Protein AF-A0A834F8V8-F1 (afdb_monomer)

Radius of gyration: 41.32 Å; Cα contacts (8 Å, |Δi|>4): 166; chains: 1; bounding box: 91×81×83 Å

Sequence (279 aa):
MSSQFQKSEADLDYIERRLKLDFINSTAENGSSAEENPAVMLENLKAVKAKYSLLCSEVKEITNAQKESMDSIRTSLSGIMEVIKQCQQTSDLEVSSLTELEQEAAALLGAAVSSPETEVLSTEAPQAQQPQTVPAKTEAKSKALKAKKAVLKGVHSHKKKKIRTSPTFRRPKTLRLRRQPKYPRKSAPRRNKLDHYAIIKFPLTTESAMKKIEDNNTLVFIVDVKANKHQIKHAVKKLYDIDVAKVNTLIRPDGEKKAYVRLAPDYDALDVANKIGII

Structure (mmCIF, N/CA/C/O backbone):
data_AF-A0A834F8V8-F1
#
_entry.id   AF-A0A834F8V8-F1
#
loop_
_atom_site.group_PDB
_atom_site.id
_atom_site.type_symbol
_atom_site.label_atom_id
_atom_site.label_alt_id
_atom_site.label_comp_id
_atom_site.label_asym_id
_atom_site.label_entity_id
_atom_site.label_seq_id
_atom_site.pdbx_PDB_ins_code
_atom_site.Cartn_x
_atom_site.Cartn_y
_atom_site.Cartn_z
_atom_site.occupancy
_atom_site.B_iso_or_equiv
_atom_site.auth_seq_id
_atom_site.auth_comp_id
_atom_site.auth_asym_id
_atom_site.auth_atom_id
_atom_site.pdbx_PDB_model_num
ATOM 1 N N . MET A 1 1 ? -25.245 26.793 27.876 1.00 58.03 1 MET A N 1
ATOM 2 C CA . MET A 1 1 ? -24.562 26.118 26.747 1.00 58.03 1 MET A CA 1
ATOM 3 C C . MET A 1 1 ? -24.464 26.980 25.484 1.00 58.03 1 MET A C 1
ATOM 5 O O . MET A 1 1 ? -23.403 26.981 24.883 1.00 58.03 1 MET A O 1
ATOM 9 N N . SER A 1 2 ? -25.482 27.774 25.112 1.00 59.28 2 SER A N 1
ATOM 10 C CA . SER A 1 2 ? -25.493 28.577 23.864 1.00 59.28 2 SER A CA 1
ATOM 11 C C . SER A 1 2 ? -24.270 29.486 23.636 1.00 59.28 2 SER A C 1
ATOM 13 O O . SER A 1 2 ? -23.759 29.561 22.526 1.00 59.28 2 SER A O 1
ATOM 15 N N . SER A 1 3 ? -23.761 30.148 24.682 1.00 61.69 3 SER A N 1
ATOM 16 C CA . SER A 1 3 ? -22.637 31.096 24.560 1.00 61.69 3 SER A CA 1
ATOM 17 C C . SER A 1 3 ? -21.303 30.432 24.178 1.00 61.69 3 SER A C 1
ATOM 19 O O . SER A 1 3 ? -20.516 31.027 23.446 1.00 61.69 3 SER A O 1
ATOM 21 N N . GLN A 1 4 ? -21.054 29.190 24.613 1.00 67.12 4 GLN A N 1
ATOM 22 C CA . GLN A 1 4 ? -19.819 28.473 24.269 1.00 67.12 4 GLN A CA 1
ATOM 23 C C . GLN A 1 4 ? -19.802 28.040 22.798 1.00 67.12 4 GLN A C 1
ATOM 25 O O . GLN A 1 4 ? -18.768 28.164 22.151 1.00 67.12 4 GLN A O 1
ATOM 30 N N . PHE A 1 5 ? -20.949 27.615 22.256 1.00 66.12 5 PHE A N 1
ATOM 31 C CA . PHE A 1 5 ? -21.078 27.221 20.848 1.00 66.12 5 PHE A CA 1
ATOM 32 C C . PHE A 1 5 ? -20.964 28.413 19.889 1.00 66.12 5 PHE A C 1
ATOM 34 O O . PHE A 1 5 ? -20.352 28.310 18.829 1.00 66.12 5 PHE A O 1
ATOM 41 N N . GLN A 1 6 ? -21.501 29.569 20.275 1.00 69.38 6 GLN A N 1
ATOM 42 C CA . GLN A 1 6 ? -21.414 30.775 19.453 1.00 69.38 6 GLN A CA 1
ATOM 43 C C . GLN A 1 6 ? -19.978 31.323 19.374 1.00 69.38 6 GLN A C 1
ATOM 45 O O . GLN A 1 6 ? -19.575 31.875 18.353 1.00 69.38 6 GLN A O 1
ATOM 50 N N . LYS A 1 7 ? -19.173 31.113 20.426 1.00 78.25 7 LYS A N 1
ATOM 51 C CA . LYS A 1 7 ? -17.747 31.460 20.427 1.00 78.25 7 LYS A CA 1
ATOM 52 C C . LYS A 1 7 ? -16.948 30.603 19.440 1.00 78.25 7 LYS A C 1
ATOM 54 O O . LYS A 1 7 ? -16.160 31.142 18.671 1.00 78.25 7 LYS A O 1
ATOM 59 N N . SER A 1 8 ? -17.191 29.293 19.404 1.00 73.81 8 SER A N 1
ATOM 60 C CA . SER A 1 8 ? -16.499 28.399 18.467 1.00 73.81 8 SER A CA 1
ATOM 61 C C . SER A 1 8 ? -16.858 28.649 17.000 1.00 73.81 8 SER A C 1
ATOM 63 O O . SER A 1 8 ? -16.003 28.462 16.139 1.00 73.81 8 SER A O 1
ATOM 65 N N . GLU A 1 9 ? -18.077 29.109 16.697 1.00 75.06 9 GLU A N 1
ATOM 66 C CA . GLU A 1 9 ? -18.454 29.524 15.333 1.00 75.06 9 GLU A CA 1
ATOM 67 C C . GLU A 1 9 ? -17.648 30.741 14.867 1.00 75.06 9 GLU A C 1
ATOM 69 O O . GLU A 1 9 ? -17.101 30.744 13.764 1.00 75.06 9 GLU A O 1
ATOM 74 N N . ALA A 1 10 ? -17.531 31.756 15.726 1.00 80.38 10 ALA A N 1
ATOM 75 C CA . ALA A 1 10 ? -16.779 32.970 15.421 1.00 80.38 10 ALA A CA 1
ATOM 76 C C . ALA A 1 10 ? 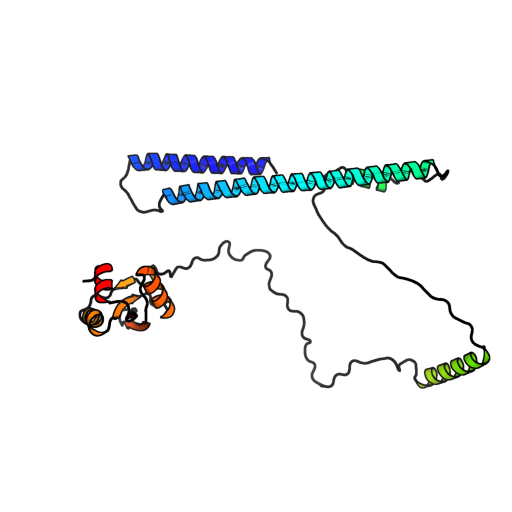-15.272 32.700 15.254 1.00 80.38 10 ALA A C 1
ATOM 78 O O . ALA A 1 10 ? -14.645 33.247 14.343 1.00 80.38 10 ALA A O 1
ATOM 79 N N . ASP A 1 11 ? -14.704 31.828 16.092 1.00 85.75 11 ASP A N 1
ATOM 80 C CA . ASP A 1 11 ? -13.281 31.478 16.046 1.00 85.75 11 ASP A CA 1
ATOM 81 C C . ASP A 1 11 ? -12.913 30.743 14.739 1.00 85.75 11 ASP A C 1
ATOM 83 O O . ASP A 1 11 ? -11.882 31.042 14.130 1.00 85.75 11 ASP A O 1
ATOM 87 N N . LEU A 1 12 ? -13.765 29.829 14.249 1.00 83.62 12 LEU A N 1
ATOM 88 C CA . LEU A 1 12 ? -13.536 29.129 12.973 1.00 83.62 12 LEU A CA 1
ATOM 89 C C . LEU A 1 12 ? -13.581 30.080 11.770 1.00 83.62 12 LEU A C 1
ATOM 91 O O . LEU A 1 12 ? -12.748 29.977 10.864 1.00 83.62 12 LEU A O 1
ATOM 95 N N . ASP A 1 13 ? -14.508 31.036 11.780 1.00 84.31 13 ASP A N 1
ATOM 96 C CA . ASP A 1 13 ? -14.646 32.035 10.718 1.00 84.31 13 ASP A CA 1
ATOM 97 C C . ASP A 1 13 ? -13.459 32.994 10.666 1.00 84.31 13 ASP A C 1
ATOM 99 O O . ASP A 1 13 ? -13.007 33.372 9.579 1.00 84.31 13 ASP A O 1
ATOM 103 N N . TYR A 1 14 ? -12.929 33.365 11.831 1.00 87.69 14 TYR A N 1
ATOM 104 C CA . TYR A 1 14 ? -11.720 34.172 11.933 1.00 87.69 14 TYR A CA 1
ATOM 105 C C . TYR A 1 14 ? -10.511 33.441 11.339 1.00 87.69 14 TYR A C 1
ATOM 107 O O . TYR A 1 14 ? -9.787 34.018 10.524 1.00 87.69 14 TYR A O 1
ATOM 115 N N . ILE A 1 15 ? -10.329 32.162 11.680 1.00 86.38 15 ILE A N 1
ATOM 116 C CA . ILE A 1 15 ? -9.223 31.339 11.173 1.00 86.38 15 ILE A CA 1
ATOM 117 C C . ILE A 1 15 ? -9.317 31.176 9.650 1.00 86.38 15 ILE A C 1
ATOM 119 O O . ILE A 1 15 ? -8.320 31.376 8.955 1.00 86.38 15 ILE A O 1
ATOM 123 N N . GLU A 1 16 ? -10.502 30.876 9.105 1.00 84.06 16 GLU A N 1
ATOM 124 C CA . GLU A 1 16 ? -10.691 30.734 7.653 1.00 84.06 16 GLU A CA 1
ATOM 125 C C . GLU A 1 16 ? -10.343 32.034 6.908 1.00 84.06 16 GLU A C 1
ATOM 127 O O . GLU A 1 16 ? -9.646 32.008 5.889 1.00 84.06 16 GLU A O 1
ATOM 132 N N . ARG A 1 17 ? -10.809 33.185 7.412 1.00 86.75 17 ARG A N 1
ATOM 133 C CA . ARG A 1 17 ? -10.522 34.495 6.805 1.00 86.75 17 ARG A CA 1
ATOM 134 C C . ARG A 1 17 ? -9.048 34.863 6.915 1.00 86.75 17 ARG A C 1
ATOM 136 O O . ARG A 1 17 ? -8.491 35.377 5.947 1.00 86.75 17 ARG A O 1
ATOM 143 N N . ARG A 1 18 ? -8.419 34.587 8.060 1.00 87.38 18 ARG A N 1
ATOM 144 C CA . ARG A 1 18 ? -7.004 34.881 8.294 1.00 87.38 18 ARG A CA 1
ATOM 145 C C . ARG A 1 18 ? -6.110 34.084 7.351 1.00 87.38 18 ARG A C 1
ATOM 147 O O . ARG A 1 18 ? -5.283 34.681 6.673 1.00 87.38 18 ARG A O 1
ATOM 154 N N . LEU A 1 19 ? -6.349 32.779 7.235 1.00 82.38 19 LEU A N 1
ATOM 155 C CA . LEU A 1 19 ? -5.585 31.915 6.334 1.00 82.38 19 LEU A CA 1
ATOM 156 C C . LEU A 1 19 ? -5.753 32.327 4.869 1.00 82.38 19 LEU A C 1
ATOM 158 O O . LEU A 1 19 ? -4.766 32.409 4.148 1.00 82.38 19 LEU A O 1
ATOM 162 N N . LYS A 1 20 ? -6.974 32.664 4.427 1.00 84.12 20 LYS A N 1
ATOM 163 C CA . LYS A 1 20 ? -7.191 33.203 3.070 1.00 84.12 20 LYS A CA 1
ATOM 164 C C . LYS A 1 20 ? -6.374 34.468 2.807 1.00 84.12 20 LYS A C 1
ATOM 166 O O . LYS A 1 20 ? -5.827 34.607 1.720 1.00 84.12 20 LYS A O 1
ATOM 171 N N . LEU A 1 21 ? -6.305 35.374 3.780 1.00 82.81 21 LEU A N 1
ATOM 172 C CA . LEU A 1 21 ? -5.561 36.627 3.664 1.00 82.81 21 LEU A CA 1
ATOM 173 C C . LEU A 1 21 ? -4.048 36.364 3.609 1.00 82.81 21 LEU A C 1
ATOM 175 O O . LEU A 1 21 ? -3.377 36.858 2.706 1.00 82.81 21 LEU A O 1
ATOM 179 N N . ASP A 1 22 ? -3.528 35.525 4.507 1.00 79.62 22 ASP A N 1
ATOM 180 C CA . ASP A 1 22 ? -2.110 35.147 4.530 1.00 79.62 22 ASP A CA 1
ATOM 181 C C . ASP A 1 22 ? -1.687 34.443 3.222 1.00 79.62 22 ASP A C 1
ATOM 183 O O . ASP A 1 22 ? -0.584 34.682 2.733 1.00 79.62 22 ASP A O 1
ATOM 187 N N . PHE A 1 23 ? -2.576 33.657 2.595 1.00 73.88 23 PHE A N 1
ATOM 188 C CA . PHE A 1 23 ? -2.325 33.057 1.277 1.00 73.88 23 PHE A CA 1
ATOM 189 C C . PHE A 1 23 ? -2.312 34.073 0.131 1.00 73.88 23 PHE A C 1
ATOM 191 O O . PHE A 1 23 ? -1.466 33.983 -0.754 1.00 73.88 23 PHE A O 1
ATOM 198 N N . ILE A 1 24 ? -3.224 35.047 0.132 1.00 74.38 24 ILE A N 1
ATOM 199 C CA . ILE A 1 24 ? -3.223 36.112 -0.883 1.00 74.38 24 ILE A CA 1
ATOM 200 C C . ILE A 1 24 ? -1.919 36.919 -0.787 1.00 74.38 24 ILE A C 1
ATOM 202 O O . ILE A 1 24 ? -1.287 37.194 -1.806 1.00 74.38 24 ILE A O 1
ATOM 206 N N . ASN A 1 25 ? -1.464 37.219 0.430 1.00 74.75 25 ASN A N 1
ATOM 207 C CA . ASN A 1 25 ? -0.238 37.982 0.651 1.00 74.75 25 ASN A CA 1
ATOM 208 C C . ASN A 1 25 ? 1.036 37.181 0.328 1.00 74.75 25 ASN A C 1
ATOM 210 O O . ASN A 1 25 ? 1.983 37.747 -0.209 1.00 74.75 25 ASN A O 1
ATOM 214 N N . SER A 1 26 ? 1.072 35.870 0.595 1.00 64.62 26 SER A N 1
ATOM 215 C CA . SER A 1 26 ? 2.250 35.038 0.302 1.00 64.62 26 SER A CA 1
ATOM 216 C C . SER A 1 26 ? 2.473 34.809 -1.196 1.00 64.62 26 SER A C 1
ATOM 218 O O . SER A 1 26 ? 3.621 34.708 -1.630 1.00 64.62 26 SER A O 1
ATOM 220 N N . THR A 1 27 ? 1.405 34.809 -2.006 1.00 56.75 27 THR A N 1
ATOM 221 C CA . THR A 1 27 ? 1.517 34.737 -3.476 1.00 56.75 27 THR A CA 1
ATOM 222 C C . THR A 1 27 ? 2.137 35.983 -4.118 1.00 56.75 27 THR A C 1
ATOM 224 O O . THR A 1 27 ? 2.580 35.906 -5.262 1.00 56.75 27 THR A O 1
ATOM 227 N N . ALA A 1 28 ? 2.212 37.109 -3.399 1.00 54.81 28 ALA A N 1
ATOM 228 C CA . ALA A 1 28 ? 2.799 38.351 -3.900 1.00 54.81 28 ALA A CA 1
ATOM 229 C C . ALA A 1 28 ? 4.322 38.460 -3.676 1.00 54.81 28 ALA A C 1
ATOM 231 O O . ALA A 1 28 ? 4.957 39.263 -4.355 1.00 54.81 28 ALA A O 1
ATOM 232 N N . GLU A 1 29 ? 4.919 37.674 -2.767 1.00 56.41 29 GLU A N 1
ATOM 233 C CA . GLU A 1 29 ? 6.305 37.914 -2.329 1.00 56.41 29 GLU A CA 1
ATOM 234 C C . GLU A 1 29 ? 7.314 36.782 -2.567 1.00 56.41 29 GLU A C 1
ATOM 236 O O . GLU A 1 29 ? 8.497 37.096 -2.606 1.00 56.41 29 GLU A O 1
ATOM 241 N N . ASN A 1 30 ? 6.952 35.505 -2.773 1.00 47.50 30 ASN A N 1
ATOM 242 C CA . ASN A 1 30 ? 7.979 34.453 -2.910 1.00 47.50 30 ASN A CA 1
ATOM 243 C C . ASN A 1 30 ? 7.601 33.272 -3.824 1.00 47.50 30 ASN A C 1
ATOM 245 O O . ASN A 1 30 ? 6.517 32.699 -3.735 1.00 47.50 30 ASN A O 1
ATOM 249 N N . GLY A 1 31 ? 8.558 32.865 -4.667 1.00 53.81 31 GLY A N 1
ATOM 250 C CA . GLY A 1 31 ? 8.523 31.632 -5.457 1.00 53.81 31 GLY A CA 1
ATOM 251 C C . GLY A 1 31 ? 8.652 30.369 -4.590 1.00 53.81 31 GLY A C 1
ATOM 252 O O . GLY A 1 31 ? 9.540 30.265 -3.751 1.00 53.81 31 GLY A O 1
ATOM 253 N N . SER A 1 32 ? 7.734 29.432 -4.833 1.00 44.69 32 SER A N 1
ATOM 254 C CA . SER A 1 32 ? 7.413 28.157 -4.165 1.00 44.69 32 SER A CA 1
ATOM 255 C C . SER A 1 32 ? 8.498 27.366 -3.405 1.00 44.69 32 SER A C 1
ATOM 257 O O . SER A 1 32 ? 9.546 27.033 -3.961 1.00 44.69 32 SER A O 1
ATOM 259 N N . SER A 1 33 ? 8.110 26.823 -2.243 1.00 36.88 33 SER A N 1
ATOM 260 C CA . SER A 1 33 ? 8.560 25.512 -1.747 1.00 36.88 33 SER A CA 1
ATOM 261 C C . SER A 1 33 ? 7.370 24.702 -1.197 1.00 36.88 33 SER A C 1
ATOM 263 O O . SER A 1 33 ? 6.355 25.254 -0.778 1.00 36.88 33 SER A O 1
ATOM 265 N N . ALA A 1 34 ? 7.454 23.375 -1.325 1.00 50.91 34 ALA A N 1
ATOM 266 C CA . ALA A 1 34 ? 6.346 22.433 -1.191 1.00 50.91 34 ALA A CA 1
ATOM 267 C C . ALA A 1 34 ? 5.979 22.121 0.273 1.00 50.91 34 ALA A C 1
ATOM 269 O O . ALA A 1 34 ? 6.566 21.239 0.898 1.00 50.91 34 ALA A O 1
ATOM 270 N N . GLU A 1 35 ? 4.943 22.787 0.771 1.00 53.19 35 GLU A N 1
ATOM 271 C CA . GLU A 1 35 ? 4.153 22.395 1.941 1.00 53.19 35 GLU A CA 1
ATOM 272 C C . GLU A 1 35 ? 2.675 22.285 1.511 1.00 53.19 35 GLU A C 1
ATOM 274 O O . GLU A 1 35 ? 2.283 22.842 0.489 1.00 53.19 35 GLU A O 1
ATOM 279 N N . GLU A 1 36 ? 1.895 21.457 2.211 1.00 56.97 36 GLU A N 1
ATOM 280 C CA . GLU A 1 36 ? 0.548 20.964 1.857 1.00 56.97 36 GLU A CA 1
ATOM 281 C C . GLU A 1 36 ? -0.331 21.942 1.049 1.00 56.97 36 GLU A C 1
ATOM 283 O O . GLU A 1 36 ? -0.462 23.112 1.399 1.00 56.97 36 GLU A O 1
ATOM 288 N N . ASN A 1 37 ? -0.977 21.442 -0.019 1.00 69.62 37 ASN A N 1
ATOM 289 C CA . ASN A 1 37 ? -1.748 22.261 -0.961 1.00 69.62 37 ASN A CA 1
ATOM 290 C C . ASN A 1 37 ? -2.763 23.162 -0.213 1.00 69.62 37 ASN A C 1
ATOM 292 O O . ASN A 1 37 ? -3.742 22.648 0.342 1.00 69.62 37 ASN A O 1
ATOM 296 N N . PRO A 1 38 ? -2.576 24.495 -0.214 1.00 69.62 38 PRO A N 1
ATOM 297 C CA . PRO A 1 38 ? -3.356 25.421 0.608 1.00 69.62 38 PRO A CA 1
ATOM 298 C C . PRO A 1 38 ? -4.849 25.412 0.255 1.00 69.62 38 PRO A C 1
ATOM 300 O O . PRO A 1 38 ? -5.699 25.653 1.116 1.00 69.62 38 PRO A O 1
ATOM 303 N N . ALA A 1 39 ? -5.193 25.047 -0.985 1.00 73.38 39 ALA A N 1
ATOM 304 C CA . ALA A 1 39 ? -6.578 24.874 -1.409 1.00 73.38 39 ALA A CA 1
ATOM 305 C C . ALA A 1 39 ? -7.283 23.744 -0.637 1.00 73.38 39 ALA A C 1
ATOM 307 O O . ALA A 1 39 ? -8.429 23.905 -0.216 1.00 73.38 39 ALA A O 1
ATOM 308 N N . VAL A 1 40 ? -6.575 22.641 -0.375 1.00 77.94 40 VAL A N 1
ATOM 309 C CA . VAL A 1 40 ? -7.107 21.473 0.346 1.00 77.94 40 VAL A CA 1
ATOM 310 C C . VAL A 1 40 ? -7.369 21.816 1.814 1.00 77.94 40 VAL A C 1
ATOM 312 O O . VAL A 1 40 ? -8.365 21.385 2.391 1.00 77.94 40 VAL A O 1
ATOM 315 N N . MET A 1 41 ? -6.524 22.651 2.423 1.00 75.81 41 MET A N 1
ATOM 316 C CA . MET A 1 41 ? -6.721 23.113 3.802 1.00 75.81 41 MET A CA 1
ATOM 317 C C . MET A 1 41 ? -7.960 24.002 3.944 1.00 75.81 41 MET A C 1
ATOM 319 O O . MET A 1 41 ? -8.743 23.831 4.882 1.00 75.81 41 MET A O 1
ATOM 323 N N . LEU A 1 42 ? -8.186 24.905 2.987 1.00 80.38 42 LEU A N 1
ATOM 324 C CA . LEU A 1 42 ? -9.393 25.733 2.958 1.00 80.38 42 LEU A CA 1
ATOM 325 C C . LEU A 1 42 ? -10.657 24.903 2.704 1.00 80.38 42 LEU A C 1
ATOM 327 O O . LEU A 1 42 ? -11.698 25.173 3.304 1.00 80.38 42 LEU A O 1
ATOM 331 N N . GLU A 1 43 ? -10.585 23.887 1.846 1.00 83.31 43 GLU A N 1
ATOM 332 C CA . GLU A 1 43 ? -11.702 22.975 1.588 1.00 83.31 43 GLU A CA 1
ATOM 333 C C . GLU A 1 43 ? -12.058 22.140 2.830 1.00 83.31 43 GLU A C 1
ATOM 335 O O . GLU A 1 43 ? -13.231 22.039 3.203 1.00 83.31 43 GLU A O 1
ATOM 340 N N . ASN A 1 44 ? -11.049 21.643 3.548 1.00 83.94 44 ASN A N 1
ATOM 341 C CA . ASN A 1 44 ? -11.236 20.925 4.807 1.00 83.94 44 ASN A CA 1
ATOM 342 C C . ASN A 1 44 ? -11.883 21.804 5.889 1.00 83.94 44 ASN A C 1
ATOM 344 O O . ASN A 1 44 ? -12.800 21.348 6.575 1.00 83.94 44 ASN A O 1
ATOM 348 N N . LEU A 1 45 ? -11.462 23.066 6.028 1.00 85.44 45 LEU A N 1
ATOM 349 C CA . LEU A 1 45 ? -12.074 23.997 6.985 1.00 85.44 45 LEU A CA 1
ATOM 350 C C . LEU A 1 45 ? -13.540 24.288 6.651 1.00 85.44 45 LEU A C 1
ATOM 352 O O . LEU A 1 45 ? -14.385 24.262 7.549 1.00 85.44 45 LEU A O 1
ATOM 356 N N . LYS A 1 46 ? -13.869 24.468 5.367 1.00 86.50 46 LYS A N 1
ATOM 357 C CA . LYS A 1 46 ? -15.264 24.617 4.917 1.00 86.50 46 LYS A CA 1
ATOM 358 C C . LYS A 1 46 ? -16.104 23.391 5.275 1.00 86.50 46 LYS A C 1
ATOM 360 O O . LYS A 1 46 ? -17.215 23.535 5.786 1.00 86.50 46 LYS A O 1
ATOM 365 N N . ALA A 1 47 ? -15.568 22.189 5.063 1.00 89.06 47 ALA A N 1
ATOM 366 C CA . ALA A 1 47 ? -16.254 20.948 5.409 1.00 89.06 47 ALA A CA 1
ATOM 367 C C . ALA A 1 47 ? -16.472 20.797 6.928 1.00 89.06 47 ALA A C 1
ATOM 369 O O . ALA A 1 4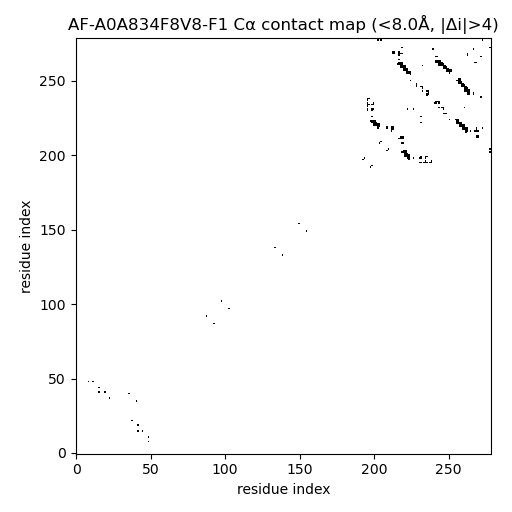7 ? -17.530 20.333 7.357 1.00 89.06 47 ALA A O 1
ATOM 370 N N . VAL A 1 48 ? -15.501 21.201 7.754 1.00 87.31 48 VAL A N 1
ATOM 371 C CA . VAL A 1 48 ? -15.625 21.182 9.224 1.00 87.31 48 VAL A CA 1
ATOM 372 C C . VAL A 1 48 ? -16.682 22.179 9.702 1.00 87.31 48 VAL A C 1
ATOM 374 O O . VAL A 1 48 ? -17.536 21.809 10.510 1.00 87.31 48 VAL A O 1
ATOM 377 N N . LYS A 1 49 ? -16.689 23.399 9.154 1.00 88.88 49 LYS A N 1
ATOM 378 C CA . LYS A 1 49 ? -17.702 24.419 9.455 1.00 88.88 49 LYS A CA 1
ATOM 379 C C . LYS A 1 49 ? -19.118 23.939 9.116 1.00 88.88 49 LYS A C 1
ATOM 381 O O . LYS A 1 49 ? -20.026 24.082 9.933 1.00 88.88 49 LYS A O 1
ATOM 386 N N . ALA A 1 50 ? -19.297 23.304 7.955 1.00 88.81 50 ALA A N 1
ATOM 387 C CA . ALA A 1 50 ? -20.589 22.753 7.542 1.00 88.81 50 ALA A CA 1
ATOM 388 C C . ALA A 1 50 ? -21.091 21.660 8.503 1.00 88.81 50 ALA A C 1
ATOM 390 O O . ALA A 1 50 ? -22.241 21.694 8.938 1.00 88.81 50 ALA A O 1
ATOM 391 N N . LYS A 1 51 ? -20.220 20.720 8.894 1.00 89.44 51 LYS A N 1
ATOM 392 C CA . LYS A 1 51 ? -20.573 19.649 9.845 1.00 89.44 51 LYS A CA 1
ATOM 393 C C . LYS A 1 51 ? -20.954 20.191 11.219 1.00 89.44 51 LYS A C 1
ATOM 395 O O . LYS A 1 51 ? -21.916 19.720 11.815 1.00 89.44 51 LYS A O 1
ATOM 400 N N . TYR A 1 52 ? -20.211 21.176 11.711 1.00 87.12 52 TYR A N 1
ATOM 401 C CA . TYR A 1 52 ? -20.496 21.803 12.996 1.00 87.12 52 TYR A CA 1
ATOM 402 C C . TYR A 1 52 ? -21.855 22.527 12.983 1.00 87.12 52 TYR A C 1
ATOM 404 O O . TYR A 1 52 ? -22.649 22.351 13.903 1.00 87.12 52 TYR A O 1
ATOM 412 N N . SER A 1 53 ? -22.166 23.263 11.908 1.00 86.38 53 SER A N 1
ATOM 413 C CA . SER A 1 53 ? -23.470 23.920 11.739 1.00 86.38 53 SER A CA 1
ATOM 414 C C . SER A 1 53 ? -24.637 22.929 11.788 1.00 86.38 53 SER A C 1
ATOM 416 O O . SER A 1 53 ? -25.652 23.225 12.415 1.00 86.38 53 SER A O 1
ATOM 418 N N . LEU A 1 54 ? -24.497 21.763 11.147 1.00 90.44 54 LEU A N 1
ATOM 419 C CA . LEU A 1 54 ? -25.527 20.718 11.153 1.00 90.44 54 LEU A CA 1
ATOM 420 C C . LEU A 1 54 ? -25.734 20.127 12.552 1.00 90.44 54 LEU A C 1
ATOM 422 O O . LEU A 1 54 ? -26.866 19.976 13.008 1.00 90.44 54 LEU A O 1
ATOM 426 N N . LEU A 1 55 ? -24.641 19.866 13.268 1.00 89.19 55 LEU A N 1
ATOM 427 C CA . LEU A 1 55 ? -24.708 19.372 14.641 1.00 89.19 55 LEU A CA 1
ATOM 428 C C . LEU A 1 55 ? -25.411 20.384 15.563 1.00 89.19 55 LEU A C 1
ATOM 430 O O . LEU A 1 55 ? -26.212 20.004 16.414 1.00 89.19 55 LEU A O 1
ATOM 434 N N . CYS A 1 56 ? -25.160 21.683 15.370 1.00 84.00 56 CYS A N 1
ATOM 435 C CA . CYS A 1 56 ? -25.854 22.742 16.100 1.00 84.00 56 CYS A CA 1
ATOM 436 C C . CYS A 1 56 ? -27.364 22.772 15.817 1.00 84.00 56 CYS A C 1
ATOM 438 O O . CYS A 1 56 ? -28.135 23.023 16.746 1.00 84.00 56 CYS A O 1
ATOM 440 N N . SER A 1 57 ? -27.808 22.542 14.574 1.00 85.12 57 SER A N 1
ATOM 441 C CA . SER A 1 57 ? -29.245 22.434 14.274 1.00 85.12 57 SER A CA 1
ATOM 442 C C . SER A 1 57 ? -29.873 21.199 14.916 1.00 85.12 57 SER A C 1
ATOM 444 O O . SER A 1 57 ? -30.904 21.333 15.568 1.00 85.12 57 SER A O 1
ATOM 446 N N . GLU A 1 58 ? -29.216 20.039 14.845 1.00 92.06 58 GLU A N 1
ATOM 447 C CA . GLU A 1 58 ? -29.723 18.798 15.452 1.00 92.06 58 GLU A CA 1
ATOM 448 C C . GLU A 1 58 ? -29.859 18.921 16.977 1.00 92.06 58 GLU A C 1
ATOM 450 O O . GLU A 1 58 ? -30.873 18.537 17.558 1.00 92.06 58 GLU A O 1
ATOM 455 N N . VAL A 1 59 ? -28.869 19.518 17.650 1.00 89.00 59 VAL A N 1
ATOM 456 C CA . VAL A 1 59 ? -28.938 19.739 19.102 1.00 89.00 59 VAL A CA 1
ATOM 457 C C . VAL A 1 59 ? -30.103 20.665 19.463 1.00 89.00 59 VAL A C 1
ATOM 459 O O . VAL A 1 59 ? -30.788 20.410 20.453 1.00 89.00 59 VAL A O 1
ATOM 462 N N . LYS A 1 60 ? -30.376 21.704 18.661 1.00 87.69 60 LYS A N 1
ATOM 463 C CA . LYS A 1 60 ? -31.527 22.597 18.880 1.00 87.69 60 LYS A CA 1
ATOM 464 C C . LYS A 1 60 ? -32.855 21.851 18.745 1.00 87.69 60 LYS A C 1
ATOM 466 O O . LYS A 1 60 ? -33.731 22.024 19.592 1.00 87.69 60 LYS A O 1
ATOM 471 N N . GLU A 1 61 ? -32.990 20.991 17.741 1.00 91.19 61 GLU A N 1
ATOM 472 C CA . GLU A 1 61 ? -34.186 20.161 17.556 1.00 91.19 61 GLU A CA 1
ATOM 473 C C . GLU A 1 61 ? -34.412 19.217 18.739 1.00 91.19 61 GLU A C 1
ATOM 475 O O . GLU A 1 61 ? -35.517 19.167 19.278 1.00 91.19 61 GLU A O 1
ATOM 480 N N . ILE A 1 62 ? -33.358 18.553 19.223 1.00 90.62 62 ILE A N 1
ATOM 481 C CA . ILE A 1 62 ? -33.444 17.685 20.406 1.00 90.62 62 ILE A CA 1
ATOM 482 C C . ILE A 1 62 ? -33.880 18.488 21.634 1.00 90.62 62 ILE A C 1
ATOM 484 O O . ILE A 1 62 ? -34.743 18.033 22.385 1.00 90.62 62 ILE A O 1
ATOM 488 N N . THR A 1 63 ? -33.330 19.688 21.842 1.00 88.50 63 THR A N 1
ATOM 489 C CA . THR A 1 63 ? -33.729 20.523 22.986 1.00 88.50 63 THR A CA 1
ATOM 490 C C . THR A 1 63 ? -35.184 20.977 22.901 1.00 88.50 63 THR A C 1
ATOM 492 O O . THR A 1 63 ? -35.866 21.012 23.925 1.00 88.50 63 THR A O 1
ATOM 495 N N . ASN A 1 64 ? -35.682 21.272 21.698 1.00 88.56 64 ASN A N 1
ATOM 496 C CA . ASN A 1 64 ? -37.078 21.647 21.491 1.00 88.56 64 ASN A CA 1
ATOM 497 C C . ASN A 1 64 ? -38.007 20.452 21.740 1.00 88.56 64 ASN A C 1
ATOM 499 O O . ASN A 1 64 ? -38.954 20.582 22.508 1.00 88.56 64 ASN A O 1
ATOM 503 N N . ALA A 1 65 ? -37.680 19.273 21.205 1.00 92.31 65 ALA A N 1
ATOM 504 C CA . ALA A 1 65 ? -38.449 18.050 21.433 1.00 92.31 65 ALA A CA 1
ATOM 505 C C . ALA A 1 65 ? -38.475 17.645 22.920 1.00 92.31 65 ALA A C 1
ATOM 507 O O . ALA A 1 65 ? -39.512 17.248 23.452 1.00 92.31 65 ALA A O 1
ATOM 508 N N . GLN A 1 66 ? -37.347 17.787 23.624 1.00 89.88 66 GLN A N 1
ATOM 509 C CA . GLN A 1 66 ? -37.285 17.565 25.072 1.00 89.88 66 GLN A CA 1
ATOM 510 C C . GLN A 1 66 ? -38.165 18.559 25.834 1.00 89.88 66 GLN A C 1
ATOM 512 O O . GLN A 1 66 ? -38.861 18.164 26.768 1.00 89.88 66 GLN A O 1
ATOM 517 N N . LYS A 1 67 ? -38.172 19.833 25.428 1.00 91.56 67 LYS A N 1
ATOM 518 C CA . LYS A 1 67 ? -39.027 20.859 26.031 1.00 91.56 67 LYS A CA 1
ATOM 519 C C . LYS A 1 67 ? -40.511 20.548 25.823 1.00 91.56 67 LYS A C 1
ATOM 521 O O . LYS A 1 67 ? -41.256 20.535 26.796 1.00 91.56 67 LYS A O 1
ATOM 526 N N . GLU A 1 68 ? -40.916 20.225 24.598 1.00 93.00 68 GLU A N 1
ATOM 527 C CA . GLU A 1 68 ? -42.297 19.849 24.265 1.00 93.00 68 GLU A CA 1
ATOM 528 C C . GLU A 1 68 ? -42.753 18.609 25.043 1.00 93.00 68 GLU A C 1
ATOM 530 O O . GLU A 1 68 ? -43.858 18.579 25.587 1.00 93.00 68 GLU A O 1
ATOM 535 N N . SER A 1 69 ? -41.876 17.610 25.178 1.00 95.19 69 SER A N 1
ATOM 536 C CA . SER A 1 69 ? -42.151 16.425 25.992 1.00 95.19 69 SER A CA 1
ATOM 537 C C . SER A 1 69 ? -42.342 16.771 27.471 1.00 95.19 69 SER A C 1
ATOM 539 O O . SER A 1 69 ? -43.264 16.247 28.096 1.00 95.19 69 SER A O 1
ATOM 541 N N . MET A 1 70 ? -41.499 17.636 28.045 1.00 92.69 70 MET A N 1
ATOM 542 C CA . MET A 1 70 ? -41.651 18.054 29.443 1.00 92.69 70 MET A CA 1
ATOM 543 C C . MET A 1 70 ? -42.929 18.864 29.660 1.00 92.69 70 MET A C 1
ATOM 545 O O . MET A 1 70 ? -43.618 18.664 30.661 1.00 92.69 70 MET A O 1
ATOM 549 N N . ASP A 1 71 ? -43.262 19.755 28.729 1.00 90.12 71 ASP A N 1
ATOM 550 C CA . ASP A 1 71 ? -44.470 20.571 28.811 1.00 90.12 71 ASP A CA 1
ATOM 551 C C . ASP A 1 71 ? -45.727 19.690 28.707 1.00 90.12 71 ASP A C 1
ATOM 553 O O . ASP A 1 71 ? -46.653 19.852 29.503 1.00 90.12 71 ASP A O 1
ATOM 557 N N . SER A 1 72 ? -45.724 18.672 27.838 1.00 94.12 72 SER A N 1
ATOM 558 C CA . SER A 1 72 ? -46.800 17.674 27.763 1.00 94.12 72 SER A CA 1
ATOM 559 C C . SER A 1 72 ? -46.986 16.918 29.085 1.00 94.12 72 SER A C 1
ATOM 561 O O . SER A 1 72 ? -48.104 16.851 29.603 1.00 94.12 72 SER A O 1
ATOM 563 N N . ILE A 1 73 ? -45.900 16.431 29.695 1.00 94.69 73 ILE A N 1
ATOM 564 C CA . ILE A 1 73 ? -45.962 15.760 31.005 1.00 94.69 73 ILE A CA 1
ATOM 565 C C . ILE A 1 73 ? -46.537 16.705 32.065 1.00 94.69 73 ILE A C 1
ATOM 567 O O . ILE A 1 73 ? -47.431 16.310 32.816 1.00 94.69 73 ILE A O 1
ATOM 571 N N . ARG A 1 74 ? -46.084 17.967 32.099 1.00 90.25 74 ARG A N 1
ATOM 572 C CA . ARG A 1 74 ? -46.587 18.967 33.051 1.00 90.25 74 ARG A CA 1
ATOM 573 C C . ARG A 1 74 ? -48.092 19.186 32.883 1.00 90.25 74 ARG A C 1
ATOM 575 O O . ARG A 1 74 ? -48.811 19.145 33.875 1.00 90.25 74 ARG A O 1
ATOM 582 N N . THR A 1 75 ? -48.578 19.339 31.648 1.00 94.12 75 THR A N 1
ATOM 583 C CA . THR A 1 75 ? -50.020 19.505 31.381 1.00 94.12 75 THR A CA 1
ATOM 584 C C . THR A 1 75 ? -50.842 18.288 31.806 1.00 94.12 75 THR A C 1
ATOM 586 O O . THR A 1 75 ? -51.894 18.450 32.424 1.00 94.12 75 THR A O 1
ATOM 589 N N . SER A 1 76 ? -50.345 17.070 31.556 1.00 94.69 76 SER A N 1
ATOM 590 C CA . SER A 1 76 ? -51.021 15.838 31.973 1.00 94.69 76 SER A CA 1
ATOM 591 C C . SER A 1 76 ? -51.125 15.732 33.493 1.00 94.69 76 SER A C 1
ATOM 593 O O . SER A 1 76 ? -52.177 15.354 34.006 1.00 94.69 76 SER A O 1
ATOM 595 N N . LEU A 1 77 ? -50.052 16.058 34.220 1.00 91.25 77 LEU A N 1
ATOM 596 C CA . LEU A 1 77 ? -50.049 16.020 35.682 1.00 91.25 77 LEU A CA 1
ATOM 597 C C . LEU A 1 77 ? -50.997 17.068 36.274 1.00 91.25 77 LEU A C 1
ATOM 599 O O . LEU A 1 77 ? -51.757 16.744 37.185 1.00 91.25 77 LEU A O 1
ATOM 603 N N . SER A 1 78 ? -51.012 18.288 35.727 1.00 90.19 78 SER A N 1
ATOM 604 C CA . SER A 1 78 ? -51.961 19.328 36.142 1.00 90.19 78 SER A CA 1
ATOM 605 C C . SER A 1 78 ? -53.416 18.892 35.941 1.00 90.19 78 SER A C 1
ATOM 607 O O . SER A 1 78 ? -54.213 19.023 36.867 1.00 90.19 78 SER A O 1
ATOM 609 N N . GLY A 1 79 ? -53.750 18.290 34.793 1.00 93.44 79 GLY A N 1
ATOM 610 C CA . GLY A 1 79 ? -55.100 17.775 34.538 1.00 93.44 79 GLY A CA 1
ATOM 611 C C . GLY A 1 79 ? -55.514 16.657 35.504 1.00 93.44 79 GLY A C 1
ATOM 612 O O . GLY A 1 79 ? -56.638 16.647 35.999 1.00 93.44 79 GLY A O 1
ATOM 613 N N . ILE A 1 80 ? -54.597 15.743 35.842 1.00 93.56 80 ILE A N 1
ATOM 614 C CA . ILE A 1 80 ? -54.857 14.692 36.842 1.00 93.56 80 ILE A CA 1
ATOM 615 C C . ILE A 1 80 ? -55.098 15.306 38.229 1.00 93.56 80 ILE A C 1
ATOM 617 O O . ILE A 1 80 ? -56.030 14.898 38.922 1.00 93.56 80 ILE A O 1
ATOM 621 N N . MET A 1 81 ? -54.303 16.303 38.631 1.00 85.12 81 MET A N 1
ATOM 622 C CA . MET A 1 81 ? -54.499 17.002 39.907 1.00 85.12 81 MET A CA 1
ATOM 623 C C . MET A 1 81 ? -55.856 17.714 39.980 1.00 85.12 81 MET A C 1
ATOM 625 O O . MET A 1 81 ? -56.496 17.691 41.032 1.00 85.12 81 MET A O 1
ATOM 629 N N . GLU A 1 82 ? -56.318 18.315 38.882 1.00 89.62 82 GLU A N 1
ATOM 630 C CA . GLU A 1 82 ? -57.642 18.943 38.815 1.00 89.62 82 GLU A CA 1
ATOM 631 C C . GLU A 1 82 ? -58.771 17.924 39.009 1.00 89.62 82 GLU A C 1
ATOM 633 O O . GLU A 1 82 ? -59.687 18.175 39.794 1.00 89.62 82 GLU A O 1
ATOM 638 N N . VAL A 1 83 ? -58.677 16.750 38.374 1.00 89.88 83 VAL A N 1
ATOM 639 C CA . VAL A 1 83 ? -59.650 15.658 38.548 1.00 89.88 83 VAL A CA 1
ATOM 640 C C . VAL A 1 83 ? -59.651 15.145 39.988 1.00 89.88 83 VAL A C 1
ATOM 642 O O . VAL A 1 83 ? -60.717 14.974 40.577 1.00 89.88 83 VAL A O 1
ATOM 645 N N . ILE A 1 84 ? -58.472 14.952 40.589 1.00 84.56 84 ILE A N 1
ATOM 646 C CA . ILE A 1 84 ? -58.355 14.528 41.992 1.00 84.56 84 ILE A CA 1
ATOM 647 C C . ILE A 1 84 ? -59.032 15.547 42.917 1.00 84.56 84 ILE A C 1
ATOM 649 O O . ILE A 1 84 ? -59.819 15.157 43.778 1.00 84.56 84 ILE A O 1
ATOM 653 N N . LYS A 1 85 ? -58.790 16.847 42.708 1.00 80.69 85 LYS A N 1
ATOM 654 C CA . LYS A 1 85 ? -59.410 17.923 43.494 1.00 80.69 85 LYS A CA 1
ATOM 655 C C . LYS A 1 85 ? -60.933 17.956 43.331 1.00 80.69 85 LYS A C 1
ATOM 657 O O . LYS A 1 85 ? -61.639 18.150 44.315 1.00 80.69 85 LYS A O 1
ATOM 662 N N . GLN A 1 86 ? -61.446 17.745 42.117 1.00 85.56 86 GLN A N 1
ATOM 663 C CA . GLN A 1 86 ? -62.890 17.656 41.873 1.00 85.56 86 GLN A CA 1
ATOM 664 C C . GLN A 1 86 ? -63.508 16.446 42.582 1.00 85.56 86 GLN A C 1
ATOM 666 O O . GLN A 1 86 ? -64.507 16.603 43.280 1.00 85.56 86 GLN A O 1
ATOM 671 N N . CYS A 1 87 ? -62.896 15.262 42.479 1.00 78.62 87 CYS A N 1
ATOM 672 C CA . CYS A 1 87 ? -63.362 14.073 43.195 1.00 78.62 87 CYS A CA 1
ATOM 673 C C . CYS A 1 87 ? -63.383 14.301 44.714 1.00 78.62 87 CYS A C 1
ATOM 675 O O . CYS A 1 87 ? -64.387 13.994 45.354 1.00 78.62 87 CYS A O 1
ATOM 677 N N . GLN A 1 88 ? -62.330 14.911 45.265 1.00 73.06 88 GLN A N 1
ATOM 678 C CA . GLN A 1 88 ? -62.241 15.269 46.685 1.00 73.06 88 GLN A CA 1
ATOM 679 C C . GLN A 1 88 ? -63.326 16.261 47.123 1.00 73.06 88 GLN A C 1
ATOM 681 O O . GLN A 1 88 ? -63.819 16.146 48.233 1.00 73.06 88 GLN A O 1
ATOM 686 N N . GLN A 1 89 ? -63.727 17.210 46.273 1.00 78.06 89 GLN A N 1
ATOM 687 C CA . GLN A 1 89 ? -64.820 18.145 46.581 1.00 78.06 89 GLN A CA 1
ATOM 688 C C . GLN A 1 89 ? -66.205 17.481 46.555 1.00 78.06 89 GLN A C 1
ATOM 690 O O . GLN A 1 89 ? -67.121 17.971 47.205 1.00 78.06 89 GLN A O 1
ATOM 695 N N . THR A 1 90 ? -66.376 16.397 45.791 1.00 76.50 90 THR A N 1
ATOM 696 C CA . THR A 1 90 ? -67.661 15.679 45.675 1.00 76.50 90 THR A CA 1
ATOM 697 C C . THR A 1 90 ? -67.873 14.597 46.732 1.00 76.50 90 THR A C 1
ATOM 699 O O . THR A 1 90 ? -69.003 14.167 46.952 1.00 76.50 90 THR A O 1
ATOM 702 N N . SER A 1 91 ? -66.800 14.138 47.373 1.00 65.12 91 SER A N 1
ATOM 703 C CA . SER A 1 91 ? -66.843 13.216 48.505 1.00 65.12 91 SER A CA 1
ATOM 704 C C . SER A 1 91 ? -66.524 14.004 49.770 1.00 65.12 91 SER A C 1
ATOM 706 O O . SER A 1 91 ? -65.399 14.470 49.876 1.00 65.12 91 SER A O 1
ATOM 708 N N . ASP A 1 92 ? -67.449 14.148 50.720 1.00 57.75 92 ASP A N 1
ATOM 709 C CA . ASP A 1 92 ? -67.229 14.850 52.001 1.00 57.75 92 ASP A CA 1
ATOM 710 C C . ASP A 1 92 ? -66.204 14.120 52.910 1.00 57.75 92 ASP A C 1
ATOM 712 O O . ASP A 1 92 ? -66.526 13.616 53.986 1.00 57.75 92 ASP A O 1
ATOM 716 N N . LEU A 1 93 ? -64.955 14.006 52.458 1.00 58.78 93 LEU A N 1
ATOM 717 C CA . LEU A 1 93 ? -63.818 13.419 53.155 1.00 58.78 93 LEU A CA 1
ATOM 718 C C . LEU A 1 93 ? -62.765 14.511 53.353 1.00 58.78 93 LEU A C 1
ATOM 720 O O . LEU A 1 93 ? -62.031 14.860 52.429 1.00 58.78 93 LEU A O 1
ATOM 724 N N . GLU A 1 94 ? -62.672 15.033 54.576 1.00 54.75 94 GLU A N 1
ATOM 725 C CA . GLU A 1 94 ? -61.531 15.849 54.986 1.00 54.75 94 GLU A CA 1
ATOM 726 C C . GLU A 1 94 ? -60.264 14.980 55.003 1.00 54.75 94 GLU A C 1
ATOM 728 O O . GLU A 1 94 ? -60.153 14.029 55.779 1.00 54.75 94 GLU A O 1
ATOM 733 N N . VAL A 1 95 ? -59.293 15.314 54.149 1.00 54.59 95 VAL A N 1
ATOM 734 C CA . VAL A 1 95 ? -57.937 14.755 54.196 1.00 54.59 95 VAL A CA 1
ATOM 735 C C . VAL A 1 95 ? -56.938 15.887 54.420 1.00 54.59 95 VAL A C 1
ATOM 737 O O . VAL A 1 95 ? -57.028 16.958 53.823 1.00 54.59 95 VAL A O 1
ATOM 740 N N . SER A 1 96 ? -56.002 15.608 55.324 1.00 52.34 96 SER A N 1
ATOM 741 C CA . SER A 1 96 ? -54.893 16.425 55.812 1.00 52.34 96 SER A CA 1
ATOM 742 C C . SER A 1 96 ? -54.131 17.172 54.710 1.00 52.34 96 SER A C 1
ATOM 744 O O . SER A 1 96 ? -53.863 16.630 53.641 1.00 52.34 96 SER A O 1
ATOM 746 N N . SER A 1 97 ? -53.717 18.406 55.015 1.00 55.12 97 SER A N 1
ATOM 747 C CA . SER A 1 97 ? -52.872 19.249 54.162 1.00 55.12 97 SER A CA 1
ATOM 748 C C . SER A 1 97 ? -51.579 18.541 53.740 1.00 55.12 97 SER A C 1
ATOM 750 O O . SER A 1 97 ? -50.923 17.931 54.586 1.00 55.12 97 SER A O 1
ATOM 752 N N . LEU A 1 98 ? -51.212 18.690 52.457 1.00 56.31 98 LEU A N 1
ATOM 753 C CA . LEU A 1 98 ? -49.968 18.193 51.851 1.00 56.31 98 LEU A CA 1
ATOM 754 C C . LEU A 1 98 ? -48.777 18.403 52.788 1.00 56.31 98 LEU A C 1
ATOM 756 O O . LEU A 1 98 ? -48.514 19.535 53.211 1.00 56.31 98 LEU A O 1
ATOM 760 N N . THR A 1 99 ? -48.076 17.315 53.099 1.00 69.06 99 THR A N 1
ATOM 761 C CA . THR A 1 99 ? -46.893 17.347 53.970 1.00 69.06 99 THR A CA 1
ATOM 762 C C . THR A 1 99 ? -45.771 18.169 53.328 1.00 69.06 99 THR A C 1
ATOM 764 O O . THR A 1 99 ? -45.686 18.257 52.104 1.00 69.06 99 THR A O 1
ATOM 767 N N . GLU A 1 100 ? -44.902 18.785 54.138 1.00 61.56 100 GLU A N 1
ATOM 768 C CA . GLU A 1 100 ? -43.826 19.685 53.668 1.00 61.56 100 GLU A CA 1
ATOM 769 C C . GLU A 1 100 ? -42.962 19.052 52.558 1.00 61.56 100 GLU A C 1
ATOM 771 O O . GLU A 1 100 ? -42.591 19.720 51.596 1.00 61.56 100 GLU A O 1
ATOM 776 N N . LEU A 1 101 ? -42.760 17.731 52.613 1.00 59.69 101 LEU A N 1
ATOM 777 C CA . LEU A 1 101 ? -42.031 16.953 51.606 1.00 59.69 101 LEU A CA 1
ATOM 778 C C . LEU A 1 101 ? -42.742 16.874 50.242 1.00 59.69 101 LEU A C 1
ATOM 780 O O . LEU A 1 101 ? -42.086 16.834 49.202 1.00 59.69 101 LEU A O 1
ATOM 784 N N . GLU A 1 102 ? -44.075 16.861 50.216 1.00 64.00 102 GLU A N 1
ATOM 785 C CA . GLU A 1 102 ? -44.860 16.840 48.973 1.00 64.00 102 GLU A CA 1
ATOM 786 C C . GLU A 1 102 ? -44.884 18.225 48.309 1.00 64.00 102 GLU A C 1
ATOM 788 O O . GLU A 1 102 ? -44.885 18.329 47.079 1.00 64.00 102 GLU A O 1
ATOM 793 N N . GLN A 1 103 ? -44.826 19.294 49.111 1.00 64.94 103 GLN A N 1
ATOM 794 C CA . GLN A 1 103 ? -44.684 20.668 48.620 1.00 64.94 103 GLN A CA 1
ATOM 795 C C . GLN A 1 103 ? -43.270 20.928 48.072 1.00 64.94 103 GLN A C 1
ATOM 797 O O . GLN A 1 103 ? -43.125 21.544 47.012 1.00 64.94 103 GLN A O 1
ATOM 802 N N . GLU A 1 104 ? -42.233 20.391 48.722 1.00 64.94 104 GLU A N 1
ATOM 803 C CA . GLU A 1 104 ? -40.856 20.414 48.210 1.00 64.94 104 GLU A CA 1
ATOM 804 C C . GLU A 1 104 ? -40.702 19.611 46.904 1.00 64.94 104 GLU A C 1
ATOM 806 O O . GLU A 1 104 ? -40.045 20.073 45.966 1.00 64.94 104 GLU A O 1
ATOM 811 N N . ALA A 1 105 ? -41.355 18.449 46.784 1.00 62.38 105 ALA A N 1
ATOM 812 C CA . ALA A 1 105 ? -41.341 17.645 45.558 1.00 62.38 105 ALA A CA 1
ATOM 813 C C . ALA A 1 105 ? -42.046 18.345 44.377 1.00 62.38 105 ALA A C 1
ATOM 815 O O . ALA A 1 105 ? -41.567 18.286 43.239 1.00 62.38 105 ALA A O 1
ATOM 816 N N . ALA A 1 106 ? -43.146 19.061 44.636 1.00 61.62 106 ALA A N 1
ATOM 817 C CA . ALA A 1 106 ? -43.826 19.881 43.632 1.00 61.62 106 ALA A CA 1
ATOM 818 C C . ALA A 1 106 ? -42.968 21.078 43.175 1.00 61.62 106 ALA A C 1
ATOM 820 O O . ALA A 1 106 ? -42.943 21.400 41.984 1.00 61.62 106 ALA A O 1
ATOM 821 N N . ALA A 1 107 ? -42.216 21.699 44.092 1.00 60.72 107 ALA A N 1
ATOM 822 C CA . ALA A 1 107 ? -41.264 22.762 43.766 1.00 60.72 107 ALA A CA 1
ATOM 823 C C . ALA A 1 107 ? -40.080 22.250 42.919 1.00 60.72 107 ALA A C 1
ATOM 825 O O . ALA A 1 107 ? -39.652 22.926 41.981 1.00 60.72 107 ALA A O 1
ATOM 826 N N . LEU A 1 108 ? -39.596 21.031 43.188 1.00 57.78 108 LEU A N 1
ATOM 827 C CA . LEU A 1 108 ? -38.535 20.376 42.412 1.00 57.78 108 LEU A CA 1
ATOM 828 C C . LEU A 1 108 ? -38.948 20.052 40.968 1.00 57.78 108 LEU A C 1
ATOM 830 O O . LEU A 1 108 ? -38.139 20.224 40.062 1.00 57.78 108 LEU A O 1
ATOM 834 N N . LEU A 1 109 ? -40.201 19.655 40.720 1.00 57.38 109 LEU A N 1
ATOM 835 C CA . LEU A 1 109 ? -40.726 19.415 39.363 1.00 57.38 109 LEU A CA 1
ATOM 836 C C . LEU A 1 109 ? -40.847 20.698 38.512 1.00 57.38 109 LEU A C 1
ATOM 838 O O . LEU A 1 109 ? -40.898 20.631 37.280 1.00 57.38 109 LEU A O 1
ATOM 842 N N . GLY A 1 110 ? -40.880 21.870 39.152 1.00 51.47 110 GLY A N 1
ATOM 843 C CA . GLY A 1 110 ? -40.832 23.175 38.488 1.00 51.47 110 GLY A CA 1
ATOM 844 C C . GLY A 1 110 ? -39.422 23.617 38.078 1.00 51.47 110 GLY A C 1
ATOM 845 O O . GLY A 1 110 ? -39.285 24.489 37.218 1.00 51.47 110 GLY A O 1
ATOM 846 N N . ALA A 1 111 ? -38.375 23.012 38.647 1.00 46.31 111 ALA A N 1
ATOM 847 C CA . ALA A 1 111 ? -36.983 23.348 38.374 1.00 46.31 111 ALA A CA 1
ATOM 848 C C . ALA A 1 111 ? -36.336 22.320 37.430 1.00 46.31 111 ALA A C 1
ATOM 850 O O . ALA A 1 111 ? -36.453 21.113 37.601 1.00 46.31 111 ALA A O 1
ATOM 851 N N . ALA A 1 112 ? -35.646 22.812 36.399 1.00 41.25 112 ALA A N 1
ATOM 852 C CA . ALA A 1 112 ? -35.000 21.999 35.373 1.00 41.25 112 ALA A CA 1
ATOM 853 C C . ALA A 1 112 ? -33.990 20.996 35.970 1.00 41.25 112 ALA A C 1
ATOM 855 O O . ALA A 1 112 ? -33.000 21.403 36.579 1.00 41.25 112 ALA A O 1
ATOM 856 N N . VAL A 1 113 ? -34.208 19.694 35.750 1.00 35.75 113 VAL A N 1
ATOM 857 C CA . VAL A 1 113 ? -33.329 18.621 36.241 1.00 35.75 113 VAL A CA 1
ATOM 858 C C . VAL A 1 113 ? -32.406 18.108 35.135 1.00 35.75 113 VAL A C 1
ATOM 860 O O . VAL A 1 113 ? -32.837 17.596 34.103 1.00 35.75 113 VAL A O 1
ATOM 863 N N . SER A 1 114 ? -31.105 18.197 35.406 1.00 29.27 114 SER A N 1
ATOM 864 C CA . SER A 1 114 ? -30.061 17.338 34.854 1.00 29.27 114 SER A CA 1
ATOM 865 C C . SER A 1 114 ? -30.171 15.919 35.437 1.00 29.27 114 SER A C 1
ATOM 867 O O . SER A 1 114 ? -30.116 15.745 36.649 1.00 29.27 114 SER A O 1
ATOM 869 N N . SER A 1 115 ? -30.304 14.938 34.544 1.00 27.30 115 SER A N 1
ATOM 870 C CA . SER A 1 115 ? -30.220 13.467 34.686 1.00 27.30 115 SER A CA 1
ATOM 871 C C . SER A 1 115 ? -29.206 12.898 35.707 1.00 27.30 115 SER A C 1
ATOM 873 O O . SER A 1 115 ? -28.215 13.583 35.968 1.00 27.30 115 SER A O 1
ATOM 875 N N . PRO A 1 116 ? -29.181 11.566 35.963 1.00 44.00 116 PRO A N 1
ATOM 876 C CA . PRO A 1 116 ? -30.262 10.566 36.103 1.00 44.00 116 PRO A CA 1
ATOM 877 C C . PRO A 1 116 ? -30.006 9.579 37.279 1.00 44.00 116 PRO A C 1
ATOM 879 O O . PRO A 1 116 ? -28.881 9.474 37.744 1.00 44.00 116 PRO A O 1
ATOM 882 N N . GLU A 1 117 ? -30.993 8.767 37.678 1.00 25.97 117 GLU A N 1
ATOM 883 C CA . GLU A 1 117 ? -30.798 7.346 38.049 1.00 25.97 117 GLU A CA 1
ATOM 884 C C . GLU A 1 117 ? -32.162 6.655 38.226 1.00 25.97 117 GLU A C 1
ATOM 886 O O . GLU A 1 117 ? -33.076 7.187 38.850 1.00 25.97 117 GLU A O 1
ATOM 891 N N . THR A 1 118 ? -32.324 5.490 37.596 1.00 28.59 118 THR A N 1
ATOM 892 C CA . THR A 1 118 ? -33.564 4.704 37.552 1.00 28.59 118 THR A CA 1
ATOM 893 C C . THR A 1 118 ? -33.249 3.309 38.085 1.00 28.59 118 THR A C 1
ATOM 895 O O . THR A 1 118 ? -32.512 2.565 37.440 1.00 28.59 118 THR A O 1
ATOM 898 N N . GLU A 1 119 ? -33.819 2.939 39.232 1.00 29.39 119 GLU A N 1
ATOM 899 C CA . GLU A 1 119 ? -34.008 1.540 39.634 1.00 29.39 119 GLU A CA 1
ATOM 900 C C . GLU A 1 119 ? -35.505 1.206 39.573 1.00 29.39 119 GLU A C 1
ATOM 902 O O . GLU A 1 119 ? -36.353 1.993 39.989 1.00 29.39 119 GLU A O 1
ATOM 907 N N . VAL A 1 120 ? -35.825 0.037 39.015 1.00 28.23 120 VAL A N 1
ATOM 908 C CA . VAL A 1 120 ? -37.185 -0.477 38.795 1.00 28.23 120 VAL A CA 1
ATOM 909 C C . VAL A 1 120 ? -37.355 -1.764 39.609 1.00 28.23 120 VAL A C 1
ATOM 911 O O . VAL A 1 120 ? -36.540 -2.677 39.458 1.00 28.23 120 VAL A O 1
ATOM 914 N N . LEU A 1 121 ? -38.424 -1.887 40.412 1.00 24.27 121 LEU A N 1
ATOM 915 C CA . LEU A 1 121 ? -38.820 -3.150 41.055 1.00 24.27 121 LEU A CA 1
ATOM 916 C C . LEU A 1 121 ? -40.354 -3.346 41.113 1.00 24.27 121 LEU A C 1
ATOM 918 O O . LEU A 1 121 ? -41.051 -2.545 41.720 1.00 24.27 121 LEU A O 1
ATOM 922 N N . SER A 1 122 ? -40.808 -4.473 40.533 1.00 25.75 122 SER A N 1
ATOM 923 C CA . SER A 1 122 ? -41.957 -5.364 40.861 1.00 25.75 122 SER A CA 1
ATOM 924 C C . SER A 1 122 ? -43.359 -4.780 41.138 1.00 25.75 122 SER A C 1
ATOM 926 O O . SER A 1 122 ? -43.539 -3.936 42.001 1.00 25.75 122 SER A O 1
ATOM 928 N N . THR A 1 123 ? -44.440 -5.330 40.578 1.00 24.67 123 THR A N 1
ATOM 929 C CA . THR A 1 123 ? -45.064 -6.600 41.020 1.00 24.67 123 THR A CA 1
ATOM 930 C C . THR A 1 123 ? -46.289 -6.912 40.145 1.00 24.67 123 THR A C 1
ATOM 932 O O . THR A 1 123 ? -46.990 -5.991 39.758 1.00 24.67 123 THR A O 1
ATOM 935 N N . GLU A 1 124 ? -46.601 -8.192 39.908 1.00 26.25 124 GLU A N 1
ATOM 936 C CA . GLU A 1 124 ? -47.990 -8.639 39.706 1.00 26.25 124 GLU A CA 1
ATOM 937 C C . GLU A 1 124 ? -48.124 -10.135 40.047 1.00 26.25 124 GLU A C 1
ATOM 939 O O . GLU A 1 124 ? -47.326 -10.973 39.623 1.00 26.25 124 GLU A O 1
ATOM 944 N N . ALA A 1 125 ? -49.130 -10.453 40.859 1.00 31.36 125 ALA A N 1
ATOM 945 C CA . ALA A 1 125 ? -49.583 -11.794 41.212 1.00 31.36 125 ALA A CA 1
ATOM 946 C C . ALA A 1 125 ? -51.053 -11.924 40.792 1.00 31.36 125 ALA A C 1
ATOM 948 O O . ALA A 1 125 ? -51.785 -10.941 40.917 1.00 31.36 125 ALA A O 1
ATOM 949 N N . PRO A 1 126 ? -51.528 -13.124 40.410 1.00 30.77 126 PRO A N 1
ATOM 950 C CA . PRO A 1 126 ? -52.949 -13.400 40.577 1.00 30.77 126 PRO A CA 1
ATOM 951 C C . PRO A 1 126 ? -53.283 -14.758 41.217 1.00 30.77 126 PRO A C 1
ATOM 953 O O . PRO A 1 126 ? -52.851 -15.823 40.788 1.00 30.77 126 PRO A O 1
ATOM 956 N N . GLN A 1 127 ? -54.161 -14.621 42.215 1.00 27.30 127 GLN A N 1
ATOM 957 C CA . GLN A 1 127 ? -55.400 -15.363 42.470 1.00 27.30 127 GLN A CA 1
ATOM 958 C C . GLN A 1 127 ? -55.363 -16.826 42.939 1.00 27.30 127 GLN A C 1
ATOM 960 O O . GLN A 1 127 ? -55.005 -17.770 42.242 1.00 27.30 127 GLN A O 1
ATOM 965 N N . ALA A 1 128 ? -55.897 -16.975 44.153 1.00 27.08 128 ALA A N 1
ATOM 966 C CA . ALA A 1 128 ? -56.305 -18.209 44.797 1.00 27.08 128 ALA A CA 1
ATOM 967 C C . ALA A 1 128 ? -57.684 -18.685 44.296 1.00 27.08 128 ALA A C 1
ATOM 969 O O . ALA A 1 128 ? -58.608 -17.886 44.150 1.00 27.08 128 ALA A O 1
ATOM 970 N N . GLN A 1 129 ? -57.834 -20.002 44.120 1.00 31.12 129 GLN A N 1
ATOM 971 C CA . GLN A 1 129 ? -59.118 -20.696 43.961 1.00 31.12 129 GLN A CA 1
ATOM 972 C C . GLN A 1 129 ? -59.406 -21.589 45.181 1.00 31.12 129 GLN A C 1
ATOM 974 O O . GLN A 1 129 ? -58.497 -22.123 45.817 1.00 31.12 129 GLN A O 1
ATOM 979 N N . GLN A 1 130 ? -60.696 -21.703 45.504 1.00 30.17 130 GLN A N 1
ATOM 980 C CA . GLN A 1 130 ? -61.281 -22.323 46.698 1.00 30.17 130 GLN A CA 1
ATOM 981 C C . GLN A 1 130 ? -61.129 -23.863 46.746 1.00 30.17 130 GLN A C 1
ATOM 983 O O . GLN A 1 130 ? -61.233 -24.511 45.704 1.00 30.17 130 GLN A O 1
ATOM 988 N N . PRO A 1 131 ? -60.968 -24.487 47.934 1.00 34.03 131 PRO A N 1
ATOM 989 C CA . PRO A 1 131 ? -60.946 -25.944 48.075 1.00 34.03 131 PR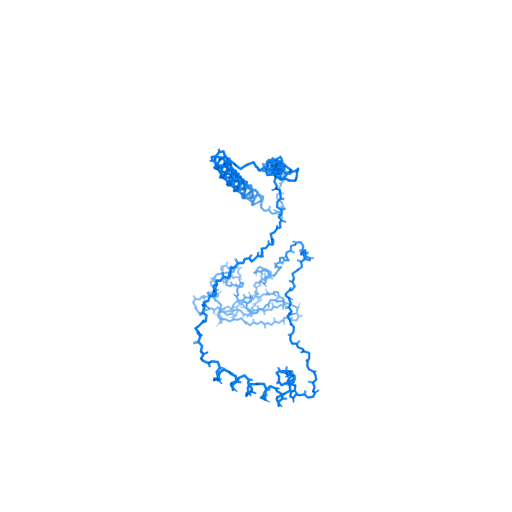O A CA 1
ATOM 990 C C . PRO A 1 131 ? -62.324 -26.551 48.411 1.00 34.03 131 PRO A C 1
ATOM 992 O O . PRO A 1 131 ? -63.025 -26.102 49.316 1.00 34.03 131 PRO A O 1
ATOM 995 N N . GLN A 1 132 ? -62.665 -27.632 47.703 1.00 33.28 132 GLN A N 1
ATOM 996 C CA . GLN A 1 132 ? -63.819 -28.502 47.958 1.00 33.28 132 GLN A CA 1
ATOM 997 C C . GLN A 1 132 ? -63.561 -29.454 49.142 1.00 33.28 132 GLN A C 1
ATOM 999 O O . GLN A 1 132 ? -62.444 -29.929 49.353 1.00 33.28 132 GLN A O 1
ATOM 1004 N N . THR A 1 133 ? -64.612 -29.744 49.911 1.00 36.19 133 THR A N 1
ATOM 1005 C CA . THR A 1 133 ? -64.604 -30.550 51.138 1.00 36.19 133 THR A CA 1
ATOM 1006 C C . THR A 1 133 ? -64.631 -32.058 50.846 1.00 36.19 133 THR A C 1
ATOM 1008 O O . THR A 1 133 ? -65.518 -32.564 50.166 1.00 36.19 133 THR A O 1
ATOM 1011 N N . VAL A 1 134 ? -63.666 -32.806 51.396 1.00 43.31 134 VAL A N 1
ATOM 1012 C CA . VAL A 1 134 ? -63.576 -34.280 51.320 1.00 43.31 134 VAL A CA 1
ATOM 1013 C C . VAL A 1 134 ? -63.825 -34.916 52.701 1.00 43.31 134 VAL A C 1
ATOM 1015 O O . VAL A 1 134 ? -63.497 -34.321 53.729 1.00 43.31 134 VAL A O 1
ATOM 1018 N N . PRO A 1 135 ? -64.404 -36.134 52.774 1.00 46.09 135 PRO A N 1
ATOM 1019 C CA . PRO A 1 135 ? -64.871 -36.724 54.027 1.00 46.09 135 PRO A CA 1
ATOM 1020 C C . PRO A 1 135 ? -63.718 -37.042 54.997 1.00 46.09 135 PRO A C 1
ATOM 1022 O O . PRO A 1 135 ? -62.771 -37.770 54.675 1.00 46.09 135 PRO A O 1
ATOM 1025 N N . ALA A 1 136 ? -63.848 -36.535 56.229 1.00 54.72 136 ALA A N 1
ATOM 1026 C CA . ALA A 1 136 ? -62.808 -36.445 57.262 1.00 54.72 136 ALA A CA 1
ATOM 1027 C C . ALA A 1 136 ? -62.092 -37.767 57.626 1.00 54.72 136 ALA A C 1
ATOM 1029 O O . ALA A 1 136 ? -60.933 -37.758 58.049 1.00 54.72 136 ALA A O 1
ATOM 1030 N N . LYS A 1 137 ? -62.735 -38.929 57.434 1.00 52.03 137 LYS A N 1
ATOM 1031 C CA . LYS A 1 137 ? -62.154 -40.246 57.775 1.00 52.03 137 LYS A CA 1
ATOM 1032 C C . LYS A 1 137 ? -61.072 -40.706 56.786 1.00 52.03 137 LYS A C 1
ATOM 1034 O O . LYS A 1 137 ? -60.098 -41.346 57.187 1.00 52.03 137 LYS A O 1
ATOM 1039 N N . THR A 1 138 ? -61.205 -40.360 55.509 1.00 58.12 138 THR A N 1
ATOM 1040 C CA . THR A 1 138 ? -60.225 -40.670 54.449 1.00 58.12 138 THR A CA 1
ATOM 1041 C C . THR A 1 138 ? -59.021 -39.736 54.523 1.00 58.12 138 THR A C 1
ATOM 1043 O O . THR A 1 138 ? -57.877 -40.169 54.359 1.00 58.12 138 THR A O 1
ATOM 10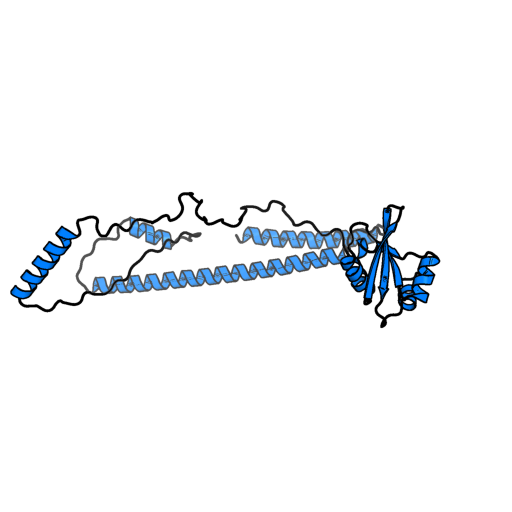46 N N . GLU A 1 139 ? -59.258 -38.472 54.884 1.00 60.62 139 GLU A N 1
ATOM 1047 C CA . GLU A 1 139 ? -58.187 -37.517 55.142 1.00 60.62 139 GLU A CA 1
ATOM 1048 C C . GLU A 1 139 ? -57.306 -37.944 56.314 1.00 60.62 139 GLU A C 1
ATOM 1050 O O . GLU A 1 139 ? -56.085 -37.930 56.171 1.00 60.62 139 GLU A O 1
ATOM 1055 N N . ALA A 1 140 ? -57.890 -38.374 57.439 1.00 67.81 140 ALA A N 1
ATOM 1056 C CA . ALA A 1 140 ? -57.140 -38.786 58.627 1.00 67.81 140 ALA A CA 1
ATOM 1057 C C . ALA A 1 140 ? -56.203 -39.974 58.348 1.00 67.81 140 ALA A C 1
ATOM 1059 O O . ALA A 1 140 ? -55.029 -39.941 58.723 1.00 67.81 140 ALA A O 1
ATOM 1060 N N . LYS A 1 141 ? -56.672 -40.985 57.600 1.00 74.12 141 LYS A N 1
ATOM 1061 C CA . LYS A 1 141 ? -55.829 -42.112 57.161 1.00 74.12 141 LYS A CA 1
ATOM 1062 C C . LYS A 1 141 ? -54.723 -41.657 56.207 1.00 74.12 141 LYS A C 1
ATOM 1064 O O . LYS A 1 141 ? -53.576 -42.076 56.357 1.00 74.12 141 LYS A O 1
ATOM 1069 N N . SER A 1 142 ? -55.023 -40.761 55.264 1.00 74.38 142 SER A N 1
ATOM 1070 C CA . SER A 1 142 ? -54.011 -40.221 54.345 1.00 74.38 142 SER A CA 1
ATOM 1071 C C . SER A 1 142 ? -52.961 -39.359 55.066 1.00 74.38 142 SER A C 1
ATOM 1073 O O . SER A 1 142 ? -51.773 -39.462 54.759 1.00 74.38 142 SER A O 1
ATOM 1075 N N . LYS A 1 143 ? -53.370 -38.570 56.071 1.00 78.31 143 LYS A N 1
ATOM 1076 C CA . LYS A 1 143 ? -52.504 -37.738 56.919 1.00 78.31 143 LYS A CA 1
ATOM 1077 C C . LYS A 1 143 ? -51.609 -38.616 57.799 1.00 78.31 143 LYS A C 1
ATOM 1079 O O . LYS A 1 143 ? -50.402 -38.395 57.820 1.00 78.31 143 LYS A O 1
ATOM 1084 N N . ALA A 1 144 ? -52.148 -39.676 58.407 1.00 77.56 144 ALA A N 1
ATOM 1085 C CA . ALA A 1 144 ? -51.373 -40.644 59.189 1.00 77.56 144 ALA A CA 1
ATOM 1086 C C . ALA A 1 144 ? -50.351 -41.417 58.332 1.00 77.56 144 ALA A C 1
ATOM 1088 O O . ALA A 1 144 ? -49.196 -41.578 58.728 1.00 77.56 144 ALA A O 1
ATOM 1089 N N . LEU A 1 145 ? -50.730 -41.843 57.121 1.00 82.31 145 LEU A N 1
ATOM 1090 C CA . LEU A 1 145 ? -49.808 -42.509 56.193 1.00 82.31 145 LEU A CA 1
ATOM 1091 C C . LEU A 1 145 ? -48.725 -41.558 55.659 1.00 82.31 145 LEU A C 1
ATOM 1093 O O . LEU A 1 145 ? -47.575 -41.974 55.504 1.00 82.31 145 LEU A O 1
ATOM 1097 N N . LYS A 1 146 ? -49.054 -40.283 55.409 1.00 77.31 146 LYS A N 1
ATOM 1098 C CA . LYS A 1 146 ? -48.075 -39.237 55.061 1.00 77.31 146 LYS A CA 1
ATOM 1099 C C . LYS A 1 146 ? -47.116 -38.961 56.222 1.00 77.31 146 LYS A C 1
ATOM 1101 O O . LYS A 1 146 ? -45.912 -38.918 55.987 1.00 77.31 146 LYS A O 1
ATOM 1106 N N . ALA A 1 147 ? -47.617 -38.872 57.454 1.00 77.50 147 ALA A N 1
ATOM 1107 C CA . ALA A 1 147 ? -46.802 -38.697 58.656 1.00 77.50 147 ALA A CA 1
ATOM 1108 C C . ALA A 1 147 ? -45.855 -39.889 58.880 1.00 77.50 147 ALA A C 1
ATOM 1110 O O . ALA A 1 147 ? -44.653 -39.692 59.033 1.00 77.50 147 ALA A O 1
ATOM 1111 N N . LYS A 1 148 ? -46.346 -41.133 58.771 1.00 82.56 148 LYS A N 1
ATOM 1112 C CA . LYS A 1 148 ? -45.513 -42.349 58.863 1.00 82.56 148 LYS A CA 1
ATOM 1113 C C . LYS A 1 148 ? -44.406 -42.371 57.800 1.00 82.56 148 LYS A C 1
ATOM 1115 O O . LYS A 1 148 ? -43.260 -42.689 58.107 1.00 82.56 148 LYS A O 1
ATOM 1120 N N . LYS A 1 149 ? -44.723 -41.997 56.553 1.00 78.31 149 LYS A N 1
ATOM 1121 C CA . LYS A 1 149 ? -43.735 -41.894 55.463 1.00 78.31 149 LYS A CA 1
ATOM 1122 C C . LYS A 1 149 ? -42.726 -40.759 55.686 1.00 78.31 149 LYS A C 1
ATOM 1124 O O . LYS A 1 149 ? -41.563 -40.923 55.328 1.00 78.31 149 LYS A O 1
ATOM 1129 N N . ALA A 1 150 ? -43.146 -39.640 56.277 1.00 71.88 150 ALA A N 1
ATOM 1130 C CA . ALA A 1 150 ? -42.274 -38.513 56.608 1.00 71.88 150 ALA A CA 1
ATOM 1131 C C . ALA A 1 150 ? -41.295 -38.850 57.747 1.00 71.88 150 ALA A C 1
ATOM 1133 O O . ALA A 1 150 ? -40.115 -38.519 57.647 1.00 71.88 150 ALA A O 1
ATOM 1134 N N . VAL A 1 151 ? -41.753 -39.580 58.771 1.00 78.69 151 VAL A N 1
ATOM 1135 C CA . VAL A 1 151 ? -40.909 -40.079 59.870 1.00 78.69 151 VAL A CA 1
ATOM 1136 C C . VAL A 1 151 ? -39.856 -41.065 59.351 1.00 78.69 151 VAL A C 1
ATOM 1138 O O . VAL A 1 151 ? -38.681 -40.909 59.665 1.00 78.69 151 VAL A O 1
ATOM 1141 N N . LEU A 1 152 ? -40.241 -42.016 58.487 1.00 78.19 152 LEU A N 1
ATOM 1142 C CA . LEU A 1 152 ? -39.307 -42.989 57.895 1.00 78.19 152 LEU A CA 1
ATOM 1143 C C . LEU A 1 152 ? -38.262 -42.351 56.968 1.00 78.19 152 LEU A C 1
ATOM 1145 O O . LEU A 1 152 ? -37.112 -42.777 56.953 1.00 78.19 152 LEU A O 1
ATOM 1149 N N . LYS A 1 153 ? -38.642 -41.336 56.180 1.00 71.81 153 LYS A N 1
ATOM 1150 C CA . LYS A 1 153 ? -37.700 -40.614 55.308 1.00 71.81 153 LYS A CA 1
ATOM 1151 C C . LYS A 1 153 ? -36.726 -39.728 56.095 1.00 71.81 153 LYS A C 1
ATOM 1153 O O . LYS A 1 153 ? -35.641 -39.439 55.596 1.00 71.81 153 LYS A O 1
ATOM 1158 N N . GLY A 1 154 ? -37.091 -39.295 57.301 1.00 71.75 154 GLY A N 1
ATOM 1159 C CA . GLY A 1 154 ? -36.290 -38.386 58.114 1.00 71.75 154 GLY A CA 1
ATOM 1160 C C . GLY A 1 154 ? -36.186 -36.968 57.529 1.00 71.75 154 GLY A C 1
ATOM 1161 O O . GLY A 1 154 ? -36.349 -36.722 56.328 1.00 71.75 154 GLY A O 1
ATOM 1162 N N . VAL A 1 155 ? -35.860 -36.008 58.399 1.00 67.50 155 VAL A N 1
ATOM 1163 C CA . VAL A 1 155 ? -35.834 -34.554 58.114 1.00 67.50 155 VAL A CA 1
ATOM 1164 C C . VAL A 1 155 ? -34.847 -34.173 56.992 1.00 67.50 155 VAL A C 1
ATOM 1166 O O . VAL A 1 155 ? -34.938 -33.106 56.394 1.00 67.50 155 VAL A O 1
ATOM 1169 N N . HIS A 1 156 ? -33.896 -35.054 56.668 1.00 67.69 156 HIS A N 1
ATOM 1170 C CA . HIS A 1 156 ? -32.811 -34.794 55.718 1.00 67.69 156 HIS A CA 1
ATOM 1171 C C . HIS A 1 156 ? -32.998 -35.461 54.343 1.00 67.69 156 HIS A C 1
ATOM 1173 O O . HIS A 1 156 ? -32.143 -35.276 53.477 1.00 67.69 156 HIS A O 1
ATOM 1179 N N . SER A 1 157 ? -34.097 -36.191 54.100 1.00 67.50 157 SER A N 1
ATOM 1180 C CA . SER A 1 157 ? -34.319 -36.927 52.834 1.00 67.50 157 SER A CA 1
ATOM 1181 C C . SER A 1 157 ? -34.302 -36.058 51.576 1.00 67.50 157 SER A C 1
ATOM 1183 O O . SER A 1 157 ? -33.936 -36.533 50.504 1.00 67.50 157 SER A O 1
ATOM 1185 N N . HIS A 1 158 ? -34.666 -34.782 51.695 1.00 68.75 158 HIS A N 1
ATOM 1186 C CA . HIS A 1 158 ? -34.700 -33.842 50.575 1.00 68.75 158 HIS A CA 1
ATOM 1187 C C . HIS A 1 158 ? -33.400 -33.036 50.403 1.00 68.75 158 HIS A C 1
ATOM 1189 O O . HIS A 1 158 ? -33.311 -32.205 49.497 1.00 68.75 158 HIS A O 1
ATOM 1195 N N . LYS A 1 159 ? -32.359 -33.275 51.220 1.00 72.81 159 LYS A N 1
ATOM 1196 C CA . LYS A 1 159 ? -31.071 -32.573 51.090 1.00 72.81 159 LYS A CA 1
ATOM 1197 C C . LYS A 1 159 ? -30.275 -33.118 49.900 1.00 72.81 159 LYS A C 1
ATOM 1199 O O . LYS A 1 159 ? -29.454 -34.025 50.027 1.00 72.81 159 LYS A O 1
ATOM 1204 N N . LYS A 1 160 ? -30.494 -32.529 48.725 1.00 80.12 160 LYS A N 1
ATOM 1205 C CA . LYS A 1 160 ? -29.734 -32.825 47.505 1.00 80.12 160 LYS A CA 1
ATOM 1206 C C . LYS A 1 160 ? -28.319 -32.242 47.612 1.00 80.12 160 LYS A C 1
ATOM 1208 O O . LYS A 1 160 ? -28.135 -31.028 47.580 1.00 80.12 160 LYS A O 1
ATOM 1213 N N . LYS A 1 161 ? -27.305 -33.103 47.737 1.00 83.75 161 LYS A N 1
ATOM 1214 C CA . LYS A 1 161 ? -25.886 -32.703 47.743 1.00 83.75 161 LYS A CA 1
ATOM 1215 C C . LYS A 1 161 ? -25.357 -32.599 46.310 1.00 83.75 161 LYS A C 1
ATOM 1217 O O . LYS A 1 161 ? -25.720 -33.397 45.447 1.00 83.75 161 LYS A O 1
ATOM 1222 N N . LYS A 1 162 ? -24.458 -31.645 46.050 1.00 87.50 162 LYS A N 1
ATOM 1223 C CA . LYS A 1 162 ? -23.745 -31.556 44.766 1.00 87.50 162 LYS A CA 1
ATOM 1224 C C . LYS A 1 162 ? -22.679 -32.652 44.702 1.00 87.50 162 LYS A C 1
ATOM 1226 O O . LYS A 1 162 ? -21.602 -32.490 45.270 1.00 87.50 162 LYS A O 1
ATOM 1231 N N . ILE A 1 163 ? -22.988 -33.752 44.018 1.00 89.50 163 ILE A N 1
ATOM 1232 C CA . ILE A 1 163 ? -22.075 -34.888 43.838 1.00 89.50 163 ILE A CA 1
ATOM 1233 C C . ILE A 1 163 ? -20.878 -34.441 42.988 1.00 89.50 163 ILE A C 1
ATOM 1235 O O . ILE A 1 163 ? -21.047 -33.833 41.928 1.00 89.50 163 ILE A O 1
ATOM 1239 N N . ARG A 1 164 ? -19.660 -34.712 43.463 1.00 91.56 164 ARG A N 1
ATOM 1240 C CA . ARG A 1 164 ? -18.416 -34.536 42.704 1.00 91.56 164 ARG A CA 1
ATOM 1241 C C . ARG A 1 164 ? -17.901 -35.926 42.351 1.00 91.56 164 ARG A C 1
ATOM 1243 O O . ARG A 1 164 ? -17.603 -36.701 43.246 1.00 91.56 164 ARG A O 1
ATOM 1250 N N . THR A 1 165 ? -17.839 -36.240 41.062 1.00 94.12 165 THR A N 1
ATOM 1251 C CA . THR A 1 165 ? -17.412 -37.557 40.555 1.00 94.12 165 THR A CA 1
ATOM 1252 C C . THR A 1 165 ? -15.894 -37.692 40.424 1.00 94.12 165 THR A C 1
ATOM 1254 O O . THR A 1 165 ? -15.390 -38.794 40.267 1.00 94.12 165 THR A O 1
ATOM 1257 N N . SER A 1 166 ? -15.163 -36.577 40.495 1.00 93.62 166 SER A N 1
ATOM 1258 C CA . SER A 1 166 ? -13.700 -36.519 40.432 1.00 93.62 166 SER A CA 1
ATOM 1259 C C . SER A 1 166 ? -13.136 -36.081 41.787 1.00 93.62 166 SER A C 1
ATOM 1261 O O . SER A 1 166 ? -13.655 -35.107 42.346 1.00 93.62 166 SER A O 1
ATOM 1263 N N . PRO A 1 167 ? -12.051 -36.710 42.279 1.00 93.50 167 PRO A N 1
ATOM 1264 C CA . PRO A 1 167 ? -11.367 -36.284 43.500 1.00 93.50 167 PRO A CA 1
ATOM 1265 C C . PRO A 1 167 ? -10.604 -34.964 43.300 1.00 93.50 167 PRO A C 1
ATOM 1267 O O . PRO A 1 167 ? -10.393 -34.212 44.248 1.00 93.50 167 PRO A O 1
ATOM 1270 N N . THR A 1 168 ? -10.223 -34.631 42.061 1.00 96.38 168 THR A N 1
ATOM 1271 C CA . THR A 1 168 ? -9.517 -33.385 41.739 1.00 96.38 168 THR A CA 1
ATOM 1272 C C . THR A 1 168 ? -10.481 -32.199 41.681 1.00 96.38 168 THR A C 1
ATOM 1274 O O . THR A 1 168 ? -11.426 -32.188 40.882 1.00 96.38 168 THR A O 1
ATOM 1277 N N . PHE A 1 169 ? -10.216 -31.157 42.472 1.00 94.81 169 PHE A N 1
ATOM 1278 C CA . PHE A 1 169 ? -10.942 -29.891 42.397 1.00 94.81 169 PHE A CA 1
ATOM 1279 C C . PHE A 1 169 ? -10.499 -29.086 41.167 1.00 94.81 169 PHE A C 1
ATOM 1281 O O . PHE A 1 169 ? -9.325 -28.763 41.009 1.00 94.81 169 PHE A O 1
ATOM 1288 N N . ARG A 1 170 ? -11.444 -28.729 40.288 1.00 95.19 170 ARG A N 1
ATOM 1289 C CA . ARG A 1 170 ? -11.194 -27.845 39.138 1.00 95.19 170 ARG A CA 1
ATOM 1290 C C . ARG A 1 170 ? -11.781 -26.471 39.413 1.00 95.19 170 ARG A C 1
ATOM 1292 O O . ARG A 1 170 ? -12.941 -26.367 39.820 1.00 95.19 170 ARG A O 1
ATOM 1299 N N . ARG A 1 171 ? -11.007 -25.418 39.132 1.00 95.00 171 ARG A N 1
ATOM 1300 C CA . ARG A 1 171 ? -11.507 -24.040 39.181 1.00 95.00 171 ARG A CA 1
ATOM 1301 C C . ARG A 1 171 ? -12.734 -23.925 38.260 1.00 95.00 171 ARG A C 1
ATOM 1303 O O . ARG A 1 171 ? -12.623 -24.276 37.082 1.00 95.00 171 ARG A O 1
ATOM 1310 N N . PRO A 1 172 ? -13.894 -23.456 38.755 1.00 95.19 172 PRO A N 1
ATOM 1311 C CA . PRO A 1 172 ? -15.058 -23.261 37.905 1.00 95.19 172 PRO A CA 1
ATOM 1312 C C . PRO A 1 172 ? -14.745 -22.201 36.849 1.00 95.19 172 PRO A C 1
ATOM 1314 O O . PRO A 1 172 ? -14.006 -21.247 37.102 1.00 95.19 172 PRO A O 1
ATOM 1317 N N . LYS A 1 173 ? -15.312 -22.361 35.653 1.00 96.94 173 LYS A N 1
ATOM 1318 C CA . LYS A 1 173 ? -15.241 -21.317 34.633 1.00 96.94 173 LYS A CA 1
ATOM 1319 C C . LYS A 1 173 ? -16.026 -20.114 35.149 1.00 96.94 173 LYS A C 1
ATOM 1321 O O . LYS A 1 173 ? -17.226 -20.210 35.377 1.00 96.94 173 LYS A O 1
ATOM 1326 N N . THR A 1 174 ? -15.329 -19.012 35.373 1.00 97.00 174 THR A N 1
ATOM 1327 C CA . THR A 1 174 ? -15.921 -17.737 35.778 1.00 97.00 174 THR A CA 1
ATOM 1328 C C . THR A 1 174 ? -16.067 -16.831 34.560 1.00 97.00 174 THR A C 1
ATOM 1330 O O . THR A 1 174 ? -15.311 -16.971 33.593 1.00 97.00 174 THR A O 1
ATOM 1333 N N . LEU A 1 175 ? -16.997 -15.875 34.617 1.00 97.31 175 LEU A N 1
ATOM 1334 C CA . LEU A 1 175 ? -17.092 -14.808 33.621 1.00 97.31 175 LEU A CA 1
ATOM 1335 C C . LEU A 1 175 ? -15.753 -14.055 33.544 1.00 97.31 175 LEU A C 1
ATOM 1337 O O . LEU A 1 175 ? -15.159 -13.715 34.568 1.00 97.31 175 LEU A O 1
ATOM 1341 N N . ARG A 1 176 ? -15.269 -13.809 32.326 1.00 97.19 176 ARG A N 1
ATOM 1342 C CA . ARG A 1 176 ? -14.120 -12.937 32.057 1.00 97.19 176 ARG A CA 1
ATOM 1343 C C . ARG A 1 176 ? -14.608 -11.787 31.190 1.00 97.19 176 ARG A C 1
ATOM 1345 O O . ARG A 1 176 ? -14.835 -11.974 29.998 1.00 97.19 176 ARG A O 1
ATOM 1352 N N . LEU A 1 177 ? -14.810 -10.626 31.806 1.00 97.81 177 LEU A N 1
ATOM 1353 C CA . LEU A 1 177 ? -15.238 -9.421 31.100 1.00 97.81 177 LEU A CA 1
ATOM 1354 C C . LEU A 1 177 ? -14.161 -8.972 30.103 1.00 97.81 177 LEU A C 1
ATOM 1356 O O . LEU A 1 177 ? -12.960 -9.153 30.333 1.00 97.81 177 LEU A O 1
ATOM 1360 N N . ARG A 1 178 ? -14.588 -8.386 28.980 1.00 97.81 178 ARG A N 1
ATOM 1361 C CA . ARG A 1 178 ? -13.670 -7.749 28.027 1.00 97.81 178 ARG A CA 1
ATOM 1362 C C . ARG A 1 178 ? -13.086 -6.480 28.652 1.00 97.81 178 ARG A C 1
ATOM 1364 O O . ARG A 1 178 ? -13.727 -5.829 29.469 1.00 97.81 178 ARG A O 1
ATOM 1371 N N . ARG A 1 179 ? -11.864 -6.114 28.258 1.00 97.50 179 ARG A N 1
ATOM 1372 C CA . ARG A 1 179 ? -11.236 -4.865 28.712 1.00 97.50 179 ARG A CA 1
ATOM 1373 C C . ARG A 1 179 ? -12.003 -3.664 28.148 1.00 97.50 179 ARG A C 1
ATOM 1375 O O . ARG A 1 179 ? -12.064 -3.511 26.934 1.00 97.50 179 ARG A O 1
ATOM 1382 N N . GLN A 1 180 ? -12.520 -2.813 29.030 1.00 96.56 180 GLN A N 1
ATOM 1383 C CA . GLN A 1 180 ? -13.152 -1.529 28.711 1.00 96.56 180 GLN A CA 1
ATOM 1384 C C . GLN A 1 180 ? -12.359 -0.413 29.418 1.00 96.56 180 GLN A C 1
ATOM 1386 O O . GLN A 1 180 ? -12.613 -0.126 30.587 1.00 96.56 180 GLN A O 1
ATOM 1391 N N . PRO A 1 181 ? -11.301 0.139 28.792 1.00 97.38 181 PRO A N 1
ATOM 1392 C CA . PRO A 1 181 ? -10.506 1.200 29.408 1.00 97.38 181 PRO A CA 1
ATOM 1393 C C . PRO A 1 181 ? -11.297 2.517 29.455 1.00 97.38 181 PRO A C 1
ATOM 1395 O O . PRO A 1 181 ? -11.952 2.872 28.482 1.00 97.38 181 PRO A O 1
ATOM 1398 N N . LYS A 1 182 ? -11.192 3.268 30.559 1.00 98.00 182 LYS A N 1
ATOM 1399 C CA . LYS A 1 182 ? -11.907 4.549 30.748 1.00 98.00 182 LYS A CA 1
ATOM 1400 C C . LYS A 1 182 ? -11.376 5.690 29.865 1.00 98.00 182 LYS A C 1
ATOM 1402 O O . LYS A 1 182 ? -12.090 6.645 29.599 1.00 98.00 182 LYS A O 1
ATOM 1407 N N . TYR A 1 183 ? -10.130 5.589 29.412 1.00 96.38 183 TYR A N 1
ATOM 1408 C CA . TYR A 1 183 ? -9.486 6.547 28.517 1.00 96.38 183 TYR A CA 1
ATOM 1409 C C . TYR A 1 183 ? -8.626 5.802 27.485 1.00 96.38 183 TYR A C 1
ATOM 1411 O O . TYR A 1 183 ? -8.082 4.729 27.789 1.00 96.38 183 TYR A O 1
ATOM 1419 N N . PRO A 1 184 ? -8.479 6.334 26.260 1.00 96.50 184 PRO A N 1
ATOM 1420 C CA . PRO A 1 184 ? -7.616 5.728 25.259 1.00 96.50 184 PRO A CA 1
ATOM 1421 C C . PRO A 1 184 ? -6.139 5.880 25.658 1.00 96.50 184 PRO A C 1
ATOM 1423 O O . PRO A 1 184 ? -5.712 6.905 26.179 1.00 96.50 184 PRO A O 1
ATOM 1426 N N . ARG A 1 185 ? -5.321 4.848 25.403 1.00 96.75 185 ARG A N 1
ATOM 1427 C CA . ARG A 1 185 ? -3.874 4.870 25.722 1.00 96.75 185 ARG A CA 1
ATOM 1428 C C . ARG A 1 185 ? -3.055 5.780 24.801 1.00 96.75 185 ARG A C 1
ATOM 1430 O O . ARG A 1 185 ? -1.920 6.105 25.127 1.00 96.75 185 ARG A O 1
ATOM 1437 N N . LYS A 1 186 ? -3.597 6.121 23.635 1.00 97.06 186 LYS A N 1
ATOM 1438 C CA . LYS A 1 186 ? -3.027 7.050 22.656 1.00 97.06 186 LYS A CA 1
ATOM 1439 C C . LYS A 1 186 ? -4.156 7.955 22.193 1.00 97.06 186 LYS A C 1
ATOM 1441 O O . LYS A 1 186 ? -5.252 7.450 21.967 1.00 97.06 186 LYS A O 1
ATOM 1446 N N . SER A 1 187 ? -3.882 9.248 22.050 1.00 96.50 187 SER A N 1
ATOM 1447 C CA . SER A 1 187 ? -4.875 10.230 21.601 1.00 96.50 187 SER A CA 1
ATOM 1448 C C . SER A 1 187 ? -5.402 9.916 20.200 1.00 96.50 187 SER A C 1
ATOM 1450 O O . SER A 1 187 ? -6.600 10.003 19.967 1.00 96.50 187 SER A O 1
ATOM 1452 N N . ALA A 1 188 ? -4.520 9.484 19.295 1.00 95.75 188 ALA A N 1
ATOM 1453 C CA . ALA A 1 188 ? -4.860 9.115 17.926 1.00 95.75 188 ALA A CA 1
ATOM 1454 C C . ALA A 1 188 ? -4.222 7.775 17.507 1.00 95.75 188 ALA A C 1
ATOM 1456 O O . ALA A 1 188 ? -3.142 7.407 17.998 1.00 95.75 188 ALA A O 1
ATOM 1457 N N . PRO A 1 189 ? -4.856 7.029 16.583 1.00 96.38 189 PRO A N 1
ATOM 1458 C CA . PRO A 1 189 ? -4.236 5.870 15.956 1.00 96.38 189 PRO A CA 1
ATOM 1459 C C . PRO A 1 189 ? -3.043 6.288 15.083 1.00 96.38 189 PRO A C 1
ATOM 1461 O O . PRO A 1 189 ? -2.995 7.379 14.519 1.00 96.38 189 PRO A O 1
ATOM 1464 N N . ARG A 1 190 ? -2.050 5.402 14.957 1.00 97.00 190 ARG A N 1
ATOM 1465 C CA . ARG A 1 190 ? -0.872 5.656 14.117 1.00 97.00 190 ARG A CA 1
ATOM 1466 C C . ARG A 1 190 ? -1.244 5.495 12.641 1.00 97.00 190 ARG A C 1
ATOM 1468 O O . ARG A 1 190 ? -1.805 4.470 12.271 1.00 97.00 190 ARG A O 1
ATOM 1475 N N . ARG A 1 191 ? -0.833 6.447 11.797 1.00 95.25 191 ARG A N 1
ATOM 1476 C CA . ARG A 1 191 ? -0.949 6.318 10.336 1.00 95.25 191 ARG A CA 1
ATOM 1477 C C . ARG A 1 191 ? -0.053 5.209 9.779 1.00 95.25 191 ARG A C 1
ATOM 1479 O O . ARG A 1 191 ? 1.076 5.009 10.247 1.00 95.25 191 ARG A O 1
ATOM 1486 N N . ASN A 1 192 ? -0.530 4.533 8.739 1.00 93.19 192 ASN A N 1
ATOM 1487 C CA . ASN A 1 192 ? 0.278 3.581 7.986 1.00 93.19 192 ASN A CA 1
ATOM 1488 C C . ASN A 1 192 ? 1.367 4.350 7.231 1.00 93.19 192 ASN A C 1
ATOM 1490 O O . ASN A 1 192 ? 1.069 5.238 6.444 1.00 93.19 192 ASN A O 1
ATOM 1494 N N . LYS A 1 193 ? 2.637 4.043 7.521 1.00 94.25 193 LYS A N 1
ATOM 1495 C CA . LYS A 1 193 ? 3.792 4.673 6.852 1.00 94.25 193 LYS A CA 1
ATOM 1496 C C . LYS A 1 193 ? 4.210 3.959 5.562 1.00 94.25 193 LYS A C 1
ATOM 1498 O O . LYS A 1 193 ? 5.034 4.488 4.838 1.00 94.25 193 LYS A O 1
ATOM 1503 N N . LEU A 1 194 ? 3.713 2.743 5.346 1.00 96.00 194 LEU A N 1
ATOM 1504 C CA . LEU A 1 194 ? 4.063 1.882 4.220 1.00 96.00 194 LEU A CA 1
ATOM 1505 C C . LEU A 1 194 ? 2.880 1.880 3.247 1.00 96.00 194 LEU A C 1
ATOM 1507 O O . LEU A 1 194 ? 2.038 0.983 3.281 1.00 96.00 194 LEU A O 1
ATOM 1511 N N . ASP A 1 195 ? 2.761 2.965 2.492 1.00 95.69 195 ASP A N 1
ATOM 1512 C CA . ASP A 1 195 ? 1.763 3.155 1.443 1.00 95.69 195 ASP A CA 1
ATOM 1513 C C . ASP A 1 195 ? 2.270 2.613 0.095 1.00 95.69 195 ASP A C 1
ATOM 1515 O O . ASP A 1 195 ? 3.359 2.044 0.004 1.00 95.69 195 ASP A O 1
ATOM 1519 N N . HIS A 1 196 ? 1.462 2.724 -0.961 1.00 97.19 196 HIS A N 1
ATOM 1520 C CA . HIS A 1 196 ? 1.804 2.159 -2.272 1.00 97.19 196 HIS A CA 1
ATOM 1521 C C . HIS A 1 196 ? 3.088 2.761 -2.858 1.00 97.19 196 HIS A C 1
ATOM 1523 O O . HIS A 1 196 ? 3.905 2.014 -3.396 1.00 97.19 196 HIS A O 1
ATOM 1529 N N . TYR A 1 197 ? 3.298 4.065 -2.667 1.00 96.62 197 TYR A N 1
ATOM 1530 C CA . TYR A 1 197 ? 4.499 4.780 -3.099 1.00 96.62 197 TYR A CA 1
ATOM 1531 C C . TYR A 1 197 ? 5.731 4.429 -2.252 1.00 96.62 197 TYR A C 1
ATOM 1533 O O 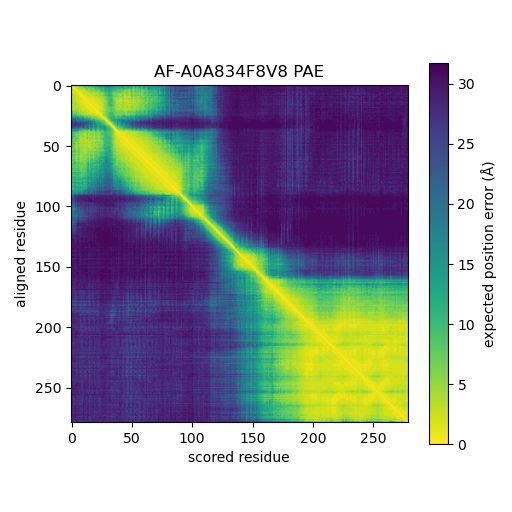. TYR A 1 197 ? 6.817 4.273 -2.795 1.00 96.62 197 TYR A O 1
ATOM 1541 N N . ALA A 1 198 ? 5.592 4.220 -0.937 1.00 97.19 198 ALA A N 1
ATOM 1542 C CA . ALA A 1 198 ? 6.709 3.731 -0.125 1.00 97.19 198 ALA A CA 1
ATOM 1543 C C . ALA A 1 198 ? 7.065 2.266 -0.429 1.00 97.19 198 ALA A C 1
ATOM 1545 O O . ALA A 1 198 ? 8.215 1.862 -0.251 1.00 97.19 198 ALA A O 1
ATOM 1546 N N . ILE A 1 199 ? 6.091 1.452 -0.858 1.00 97.94 199 ILE A N 1
ATOM 1547 C CA . ILE A 1 199 ? 6.332 0.060 -1.256 1.00 97.94 199 ILE A CA 1
ATOM 1548 C C . ILE A 1 199 ? 7.181 0.017 -2.527 1.00 97.94 199 ILE A C 1
ATOM 1550 O O . ILE A 1 199 ? 8.235 -0.619 -2.511 1.00 97.94 199 ILE A O 1
ATOM 1554 N N . ILE A 1 200 ? 6.726 0.644 -3.615 1.00 97.69 200 ILE A N 1
ATOM 1555 C CA . ILE A 1 200 ? 7.402 0.615 -4.918 1.00 97.69 200 ILE A CA 1
ATOM 1556 C C . ILE A 1 200 ? 8.290 1.850 -5.030 1.00 97.69 200 ILE A C 1
ATOM 1558 O O . ILE A 1 200 ? 7.786 2.948 -5.223 1.00 97.69 200 ILE A O 1
ATOM 1562 N N . LYS A 1 201 ? 9.609 1.668 -4.915 1.00 96.94 201 LYS A N 1
ATOM 1563 C CA . LYS A 1 201 ? 10.549 2.795 -4.923 1.00 96.94 201 LYS A CA 1
ATOM 1564 C C . LYS A 1 201 ? 10.844 3.269 -6.341 1.00 96.94 201 LYS A C 1
ATOM 1566 O O . LYS A 1 201 ? 10.614 4.424 -6.665 1.00 96.94 201 LYS A O 1
ATOM 1571 N N . PHE A 1 202 ? 11.378 2.375 -7.169 1.00 96.38 202 PHE A N 1
ATOM 1572 C CA . PHE A 1 202 ? 11.716 2.669 -8.560 1.00 96.38 202 PHE A CA 1
ATOM 1573 C C . PHE A 1 202 ? 11.825 1.377 -9.386 1.00 96.38 202 PHE A C 1
ATOM 1575 O O . PHE A 1 202 ? 12.107 0.307 -8.831 1.00 96.38 202 PHE A O 1
ATOM 1582 N N . PRO A 1 203 ? 11.582 1.441 -10.703 1.00 97.25 203 PRO A N 1
ATOM 1583 C CA . PRO A 1 203 ? 11.829 0.331 -11.618 1.00 97.25 203 PRO A CA 1
ATOM 1584 C C . PRO A 1 203 ? 13.330 0.078 -11.797 1.00 97.25 203 PRO A C 1
ATOM 1586 O O . PRO A 1 203 ? 14.139 1.001 -11.771 1.00 97.25 203 PRO A O 1
ATOM 1589 N N . LEU A 1 204 ? 13.717 -1.181 -11.990 1.00 96.69 204 LEU A N 1
ATOM 1590 C CA . LEU A 1 204 ? 15.108 -1.548 -12.231 1.00 96.69 204 LEU A CA 1
ATOM 1591 C C . LEU A 1 204 ? 15.397 -1.566 -13.735 1.00 96.69 204 LEU A C 1
ATOM 1593 O O . LEU A 1 204 ? 14.819 -2.370 -14.459 1.00 96.69 204 LEU A O 1
ATOM 1597 N N . THR A 1 205 ? 16.349 -0.746 -14.174 1.00 96.19 205 THR A N 1
ATOM 1598 C CA . THR A 1 205 ? 16.649 -0.485 -15.596 1.00 96.19 205 THR A CA 1
ATOM 1599 C C . THR A 1 205 ? 17.896 -1.214 -16.115 1.00 96.19 205 THR A C 1
ATOM 1601 O O . THR A 1 205 ? 18.502 -0.824 -17.103 1.00 96.19 205 THR A O 1
ATOM 1604 N N . THR A 1 206 ? 18.329 -2.283 -15.438 1.00 96.38 206 THR A N 1
ATOM 1605 C CA . THR A 1 206 ? 19.507 -3.067 -15.859 1.00 96.38 206 THR A CA 1
ATOM 1606 C C . THR A 1 206 ? 19.219 -3.877 -17.123 1.00 96.38 206 THR A C 1
ATOM 1608 O O . THR A 1 206 ? 18.100 -4.357 -17.270 1.00 96.38 206 THR A O 1
ATOM 1611 N N . GLU A 1 207 ? 20.229 -4.187 -17.936 1.00 96.06 207 GLU A N 1
ATOM 1612 C CA . GLU A 1 207 ? 20.097 -5.021 -19.150 1.00 96.06 207 GLU A CA 1
ATOM 1613 C C . GLU A 1 207 ? 19.335 -6.335 -18.901 1.00 96.06 207 GLU A C 1
ATOM 1615 O O . GLU A 1 207 ? 18.398 -6.689 -19.613 1.00 96.06 207 GLU A O 1
ATOM 1620 N N . SER A 1 208 ? 19.666 -7.029 -17.807 1.00 96.25 208 SER A N 1
ATOM 1621 C CA . SER A 1 208 ? 18.975 -8.264 -17.411 1.00 96.25 208 SER A CA 1
ATOM 1622 C C . SER A 1 208 ? 17.490 -8.066 -17.070 1.00 96.25 208 SER A C 1
ATOM 1624 O O . SER A 1 208 ? 16.707 -9.007 -17.177 1.00 96.25 208 SER A O 1
ATOM 1626 N N . ALA A 1 209 ? 17.107 -6.865 -16.631 1.00 97.06 209 ALA A N 1
ATOM 1627 C CA . ALA A 1 209 ? 15.727 -6.490 -16.346 1.00 97.06 209 ALA A CA 1
ATOM 1628 C C . ALA A 1 209 ? 14.990 -6.079 -17.626 1.00 97.06 209 ALA A C 1
ATOM 1630 O O . ALA A 1 209 ? 13.858 -6.513 -17.805 1.00 97.06 209 ALA A O 1
ATOM 1631 N N . MET A 1 210 ? 15.643 -5.355 -18.540 1.00 96.81 210 MET A N 1
ATOM 1632 C CA . MET A 1 210 ? 15.085 -5.027 -19.861 1.00 96.81 210 MET A CA 1
ATOM 1633 C C . MET A 1 210 ? 14.743 -6.303 -20.636 1.00 96.81 210 MET A C 1
ATOM 1635 O O . MET A 1 210 ? 13.602 -6.499 -21.044 1.00 96.81 210 MET A O 1
ATOM 1639 N N . LYS A 1 211 ? 15.660 -7.278 -20.646 1.00 97.19 211 LYS A N 1
ATOM 1640 C CA . LYS A 1 211 ? 15.408 -8.603 -21.232 1.00 97.19 211 LYS A CA 1
ATOM 1641 C C . LYS A 1 211 ? 14.208 -9.333 -20.604 1.00 97.19 211 LYS A C 1
ATOM 1643 O O . LYS A 1 211 ? 13.512 -10.099 -21.259 1.00 97.19 211 LYS A O 1
ATOM 1648 N N . LYS A 1 212 ? 13.941 -9.112 -19.312 1.00 97.25 212 LYS A N 1
ATOM 1649 C CA . LYS A 1 212 ? 12.787 -9.701 -18.608 1.00 97.25 212 LYS A CA 1
ATOM 1650 C C . LYS A 1 212 ? 11.459 -9.033 -18.970 1.00 97.25 212 LYS A C 1
ATOM 1652 O O . LYS A 1 212 ? 10.420 -9.695 -18.862 1.00 97.25 212 LYS A O 1
ATOM 1657 N N . ILE A 1 213 ? 11.489 -7.769 -19.377 1.00 96.88 213 ILE A N 1
ATOM 1658 C CA . ILE A 1 213 ? 10.317 -7.054 -19.885 1.00 96.88 213 ILE A CA 1
ATOM 1659 C C . ILE A 1 213 ? 9.913 -7.675 -21.226 1.00 96.88 213 ILE A C 1
ATOM 1661 O O . ILE A 1 213 ? 8.774 -8.114 -21.352 1.00 96.88 213 ILE A O 1
ATOM 1665 N N . GLU A 1 214 ? 10.875 -7.833 -22.138 1.00 95.69 214 GLU A N 1
ATOM 1666 C CA . GLU A 1 214 ? 10.683 -8.388 -23.487 1.00 95.69 214 GLU A CA 1
ATOM 1667 C C . GLU A 1 214 ? 10.293 -9.879 -23.478 1.00 95.69 214 GLU A C 1
ATOM 1669 O O . GLU A 1 214 ? 9.240 -10.258 -23.985 1.00 95.69 214 GLU A O 1
ATOM 1674 N N . ASP A 1 215 ? 11.104 -10.745 -22.857 1.00 96.56 215 ASP A N 1
ATOM 1675 C CA . ASP A 1 215 ? 10.963 -12.204 -23.014 1.00 96.56 215 ASP A CA 1
ATOM 1676 C C . ASP A 1 215 ? 9.815 -12.809 -22.185 1.00 96.56 215 ASP A C 1
ATOM 1678 O O . ASP A 1 215 ? 9.283 -13.880 -22.489 1.00 96.56 215 ASP A O 1
ATOM 1682 N N . ASN A 1 216 ? 9.513 -12.217 -21.025 1.00 96.06 216 ASN A N 1
ATOM 1683 C CA . ASN A 1 216 ? 8.722 -12.879 -19.983 1.00 96.06 216 ASN A CA 1
ATOM 1684 C C . ASN A 1 216 ? 7.492 -12.093 -19.523 1.00 96.06 216 ASN A C 1
ATOM 1686 O O . ASN A 1 216 ? 6.798 -12.584 -18.620 1.00 96.06 216 ASN A O 1
ATOM 1690 N N . ASN A 1 217 ? 7.225 -10.922 -20.110 1.00 97.31 217 ASN A N 1
ATOM 1691 C CA . ASN A 1 217 ? 6.170 -10.008 -19.675 1.00 97.31 217 ASN A CA 1
ATOM 1692 C C . ASN A 1 217 ? 6.270 -9.731 -18.155 1.00 97.31 217 ASN A C 1
ATOM 1694 O O . ASN A 1 217 ? 5.343 -9.963 -17.364 1.00 97.31 217 ASN A O 1
ATOM 1698 N N . THR A 1 218 ? 7.481 -9.367 -17.711 1.00 97.62 218 THR A N 1
ATOM 1699 C CA . THR A 1 218 ? 7.791 -9.126 -16.295 1.00 97.62 218 THR A CA 1
ATOM 1700 C C . THR A 1 218 ? 8.453 -7.777 -16.069 1.00 97.62 218 THR A C 1
ATOM 1702 O O . THR A 1 218 ? 9.542 -7.527 -16.570 1.00 97.62 218 THR A O 1
ATOM 1705 N N . LEU A 1 219 ? 7.847 -6.955 -15.212 1.00 97.56 219 LEU A N 1
ATOM 1706 C CA . LEU A 1 219 ? 8.450 -5.720 -14.721 1.00 97.56 219 LEU A CA 1
ATOM 1707 C C . LEU A 1 219 ? 9.309 -6.014 -13.493 1.00 97.56 219 LEU A C 1
ATOM 1709 O O . LEU A 1 219 ? 8.938 -6.820 -12.631 1.00 97.56 219 LEU A O 1
ATOM 1713 N N . VAL A 1 220 ? 10.454 -5.348 -13.390 1.00 98.12 220 VAL A N 1
ATOM 1714 C CA . VAL A 1 220 ? 11.358 -5.500 -12.249 1.00 98.12 220 VAL A CA 1
ATOM 1715 C C . VAL A 1 220 ? 11.385 -4.203 -11.460 1.00 98.12 220 VAL A C 1
ATOM 1717 O O . VAL A 1 220 ? 11.708 -3.152 -12.000 1.00 98.12 220 VAL A O 1
ATOM 1720 N N . PHE A 1 221 ? 11.079 -4.281 -10.169 1.00 98.31 221 PHE A N 1
ATOM 1721 C CA . PHE A 1 221 ? 11.070 -3.129 -9.272 1.00 98.31 221 PHE A CA 1
ATOM 1722 C C . PHE A 1 221 ? 12.042 -3.316 -8.117 1.00 98.31 221 PHE A C 1
ATOM 1724 O O . PHE A 1 221 ? 12.252 -4.430 -7.622 1.00 98.31 221 PHE A O 1
ATOM 1731 N N . ILE A 1 222 ? 12.578 -2.201 -7.640 1.00 98.12 222 ILE A N 1
ATOM 1732 C CA . ILE A 1 222 ? 13.152 -2.087 -6.309 1.00 98.12 222 ILE A CA 1
ATOM 1733 C C . ILE A 1 222 ? 12.056 -1.658 -5.338 1.00 98.12 222 ILE A C 1
ATOM 1735 O O . ILE A 1 222 ? 11.280 -0.734 -5.585 1.00 98.12 222 ILE A O 1
ATOM 1739 N N . VAL A 1 223 ? 11.979 -2.381 -4.229 1.00 98.50 223 VAL A N 1
ATOM 1740 C CA . VAL A 1 223 ? 10.869 -2.348 -3.281 1.00 98.50 223 VAL A CA 1
ATOM 1741 C C . VAL A 1 223 ? 11.416 -2.218 -1.860 1.00 98.50 223 VAL A C 1
ATOM 1743 O O . VAL A 1 223 ? 12.555 -2.602 -1.573 1.00 98.50 223 VAL A O 1
ATOM 1746 N N . ASP A 1 224 ? 10.602 -1.712 -0.937 1.00 98.19 224 ASP A N 1
ATOM 1747 C CA . ASP A 1 224 ? 10.924 -1.747 0.488 1.00 98.19 224 ASP A CA 1
ATOM 1748 C C . ASP A 1 224 ? 11.121 -3.179 1.032 1.00 98.19 224 ASP A C 1
ATOM 1750 O O . ASP A 1 224 ? 10.401 -4.133 0.705 1.00 98.19 224 ASP A O 1
ATOM 1754 N N . VAL A 1 225 ? 12.097 -3.331 1.931 1.00 97.75 225 VAL A N 1
ATOM 1755 C CA . VAL A 1 225 ? 12.478 -4.619 2.529 1.00 97.75 225 VAL A CA 1
ATOM 1756 C C . VAL A 1 225 ? 11.350 -5.219 3.373 1.00 97.75 225 VAL A C 1
ATOM 1758 O O . VAL A 1 225 ? 11.240 -6.443 3.478 1.00 97.75 225 VAL A O 1
ATOM 1761 N N . LYS A 1 226 ? 10.457 -4.398 3.929 1.00 97.06 226 LYS A N 1
ATOM 1762 C CA . LYS A 1 226 ? 9.329 -4.855 4.754 1.00 97.06 226 LYS A CA 1
ATOM 1763 C C . LYS A 1 226 ? 8.107 -5.253 3.927 1.00 97.06 226 LYS A C 1
ATOM 1765 O O . LYS A 1 226 ? 7.196 -5.869 4.472 1.00 97.06 226 LYS A O 1
ATOM 1770 N N . ALA A 1 227 ? 8.077 -4.940 2.630 1.00 98.25 227 ALA A N 1
ATOM 1771 C CA . ALA A 1 227 ? 6.910 -5.190 1.793 1.00 98.25 227 ALA A CA 1
ATOM 1772 C C . ALA A 1 227 ? 6.732 -6.681 1.460 1.00 98.25 227 ALA A C 1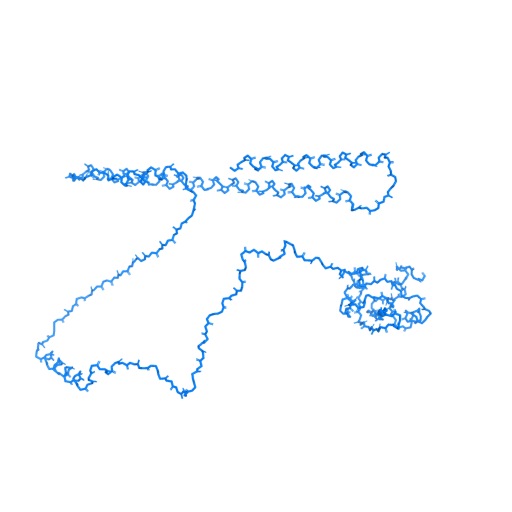
ATOM 1774 O O . ALA A 1 227 ? 7.659 -7.347 0.988 1.00 98.25 227 ALA A O 1
ATOM 1775 N N . ASN A 1 228 ? 5.523 -7.205 1.653 1.00 98.00 228 ASN A N 1
ATOM 1776 C CA . ASN A 1 228 ? 5.160 -8.576 1.289 1.00 98.00 228 ASN A CA 1
ATOM 1777 C C . ASN A 1 228 ? 4.719 -8.680 -0.180 1.00 98.00 228 ASN A C 1
ATOM 1779 O O . ASN A 1 228 ? 4.234 -7.712 -0.763 1.00 98.00 228 ASN A O 1
ATOM 1783 N N . LYS A 1 229 ? 4.782 -9.884 -0.768 1.00 98.44 229 LYS A N 1
ATOM 1784 C CA . LYS A 1 229 ? 4.361 -10.135 -2.166 1.00 98.44 229 LYS A CA 1
ATOM 1785 C C . LYS A 1 229 ? 2.935 -9.652 -2.466 1.00 98.44 229 LYS A C 1
ATOM 1787 O O . LYS A 1 229 ? 2.690 -9.092 -3.528 1.00 98.44 229 LYS A O 1
ATOM 1792 N N . HIS A 1 230 ? 2.011 -9.817 -1.519 1.00 98.00 230 HIS A N 1
ATOM 1793 C CA . HIS A 1 230 ? 0.627 -9.348 -1.649 1.00 98.00 230 HIS A CA 1
ATOM 1794 C C . HIS A 1 230 ? 0.521 -7.818 -1.693 1.00 98.00 230 HIS A C 1
ATOM 1796 O O . HIS A 1 230 ? -0.247 -7.277 -2.482 1.00 98.00 230 HIS A O 1
ATOM 1802 N N . GLN A 1 231 ? 1.321 -7.124 -0.880 1.00 98.00 231 GLN A N 1
ATOM 1803 C CA . GLN A 1 231 ? 1.360 -5.661 -0.855 1.00 98.00 231 GLN A CA 1
ATOM 1804 C C . GLN A 1 231 ? 1.955 -5.108 -2.151 1.00 98.00 231 GLN A C 1
ATOM 1806 O O . GLN A 1 231 ? 1.409 -4.163 -2.703 1.00 98.00 231 GLN A O 1
ATOM 1811 N N . ILE A 1 232 ? 3.013 -5.740 -2.670 1.00 98.38 232 ILE A N 1
ATOM 1812 C CA . ILE A 1 232 ? 3.627 -5.397 -3.963 1.00 98.38 232 ILE A CA 1
ATOM 1813 C C . ILE A 1 232 ? 2.614 -5.575 -5.093 1.00 98.38 232 ILE A C 1
ATOM 1815 O O . ILE A 1 232 ? 2.415 -4.661 -5.885 1.00 98.38 232 ILE A O 1
ATOM 1819 N N . LYS A 1 2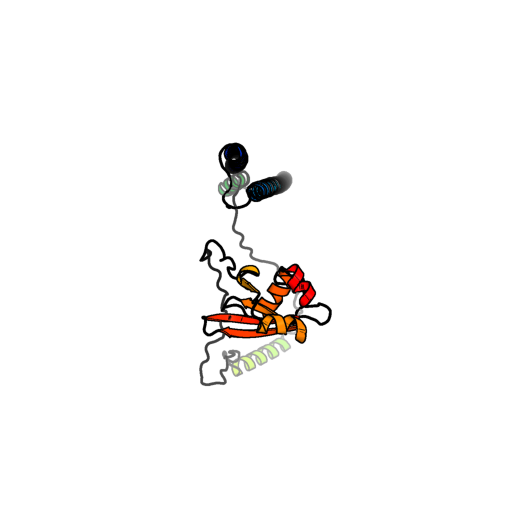33 ? 1.920 -6.721 -5.127 1.00 98.25 233 LYS A N 1
ATOM 1820 C CA . LYS A 1 233 ? 0.866 -6.999 -6.112 1.00 98.25 233 LYS A CA 1
ATOM 1821 C C . LYS A 1 233 ? -0.224 -5.921 -6.094 1.00 98.25 233 LYS A C 1
ATOM 1823 O O . LYS A 1 233 ? -0.602 -5.426 -7.149 1.00 98.25 233 LYS A O 1
ATOM 1828 N N . HIS A 1 234 ? -0.697 -5.538 -4.908 1.00 97.94 234 HIS A N 1
ATOM 1829 C CA . HIS A 1 234 ? -1.714 -4.496 -4.766 1.00 97.94 234 HIS A CA 1
ATOM 1830 C C . HIS A 1 234 ? -1.186 -3.098 -5.126 1.00 97.94 234 HIS A C 1
ATOM 1832 O O . HIS A 1 234 ? -1.904 -2.321 -5.743 1.00 97.94 234 HIS A O 1
ATOM 1838 N N . ALA A 1 235 ? 0.054 -2.768 -4.753 1.00 98.12 235 ALA A N 1
ATOM 1839 C CA . ALA A 1 235 ? 0.662 -1.476 -5.058 1.00 98.12 235 ALA A CA 1
ATOM 1840 C C . ALA A 1 235 ? 0.846 -1.286 -6.568 1.00 98.12 235 ALA A C 1
ATOM 1842 O O . ALA A 1 235 ? 0.403 -0.277 -7.097 1.00 98.12 235 ALA A O 1
ATOM 1843 N N . VAL A 1 236 ? 1.400 -2.280 -7.271 1.00 97.62 236 VAL A N 1
ATOM 1844 C CA . VAL A 1 236 ? 1.555 -2.230 -8.736 1.00 97.62 236 VAL A CA 1
ATOM 1845 C C . VAL A 1 236 ? 0.196 -2.109 -9.422 1.00 97.62 236 VAL A C 1
ATOM 1847 O O . VAL A 1 236 ? 0.032 -1.257 -10.290 1.00 97.62 236 VAL A O 1
ATOM 1850 N N . LYS A 1 237 ? -0.798 -2.890 -8.975 1.00 97.31 237 LYS A N 1
ATOM 1851 C CA . LYS A 1 237 ? -2.160 -2.807 -9.509 1.00 97.31 237 LYS A CA 1
ATOM 1852 C C . LYS A 1 237 ? -2.785 -1.429 -9.318 1.00 97.31 237 LYS A C 1
ATOM 1854 O O . LYS A 1 237 ? -3.474 -0.962 -10.208 1.00 97.31 237 LYS A O 1
ATOM 1859 N N . LYS A 1 238 ? -2.557 -0.783 -8.172 1.00 97.19 238 LYS A N 1
ATOM 1860 C CA . LYS A 1 238 ? -3.164 0.515 -7.854 1.00 97.19 238 LYS A CA 1
ATOM 1861 C C . LYS A 1 238 ? -2.434 1.710 -8.470 1.00 97.19 238 LYS A C 1
ATOM 1863 O O . LYS A 1 238 ? -3.074 2.724 -8.708 1.00 97.19 238 LYS A O 1
ATOM 1868 N N . LEU A 1 239 ? -1.114 1.623 -8.642 1.00 96.19 239 LEU A N 1
ATOM 1869 C CA . LEU A 1 239 ? -0.296 2.730 -9.147 1.00 96.19 239 LEU A CA 1
ATOM 1870 C C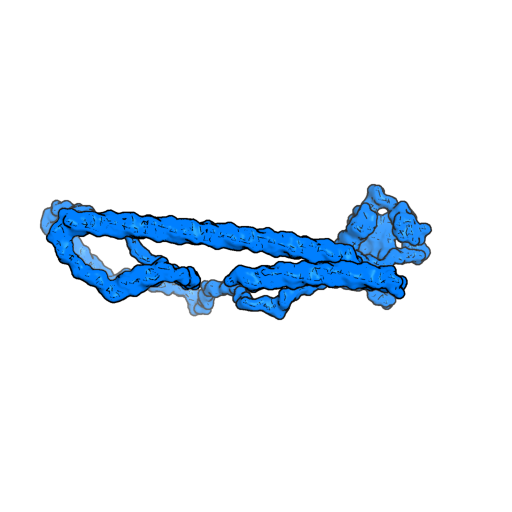 . LEU A 1 239 ? -0.301 2.824 -10.668 1.00 96.19 239 LEU A C 1
ATOM 1872 O O . LEU A 1 239 ? -0.268 3.925 -11.202 1.00 96.19 239 LEU A O 1
ATOM 1876 N N . TYR A 1 240 ? -0.308 1.678 -11.343 1.00 95.94 240 TYR A N 1
ATOM 1877 C CA . TYR A 1 240 ? -0.167 1.617 -12.794 1.00 95.94 240 TYR A CA 1
ATOM 1878 C C . TYR A 1 240 ? -1.418 1.066 -13.495 1.00 95.94 240 TYR A C 1
ATOM 1880 O O . TYR A 1 240 ? -1.424 0.985 -14.717 1.00 95.94 240 TYR A O 1
ATOM 1888 N N . ASP A 1 241 ? -2.456 0.687 -12.735 1.00 95.38 241 ASP A N 1
ATOM 1889 C CA . ASP A 1 241 ? -3.720 0.116 -13.229 1.00 95.38 241 ASP A CA 1
ATOM 1890 C C . ASP A 1 241 ? -3.544 -1.165 -14.069 1.00 95.38 241 ASP A C 1
ATOM 1892 O O . ASP A 1 241 ? -4.174 -1.360 -15.109 1.00 95.38 241 ASP A O 1
ATOM 1896 N N . ILE A 1 242 ? -2.675 -2.067 -13.595 1.00 96.12 242 ILE A N 1
ATOM 1897 C CA . ILE A 1 242 ? -2.317 -3.321 -14.280 1.00 96.12 242 ILE A CA 1
ATOM 1898 C C . ILE A 1 242 ? -2.667 -4.533 -13.426 1.00 96.12 242 ILE A C 1
ATOM 1900 O O . ILE A 1 242 ? -2.420 -4.556 -12.215 1.00 96.12 242 ILE A O 1
ATOM 1904 N N . ASP A 1 243 ? -3.126 -5.606 -14.064 1.00 97.00 243 ASP A N 1
ATOM 1905 C CA . ASP A 1 243 ? -3.263 -6.890 -13.392 1.00 97.00 243 ASP A CA 1
ATOM 1906 C C . ASP A 1 243 ? -1.971 -7.710 -13.370 1.00 97.00 243 ASP A C 1
ATOM 1908 O O . ASP A 1 243 ? -1.269 -7.907 -14.358 1.00 97.00 243 ASP A O 1
ATOM 1912 N N . VAL A 1 244 ? -1.664 -8.230 -12.183 1.00 97.88 244 VAL A N 1
ATOM 1913 C CA . VAL A 1 244 ? -0.445 -8.993 -11.907 1.00 97.88 244 VAL A CA 1
ATOM 1914 C C . VAL A 1 244 ? -0.793 -10.467 -11.745 1.00 97.88 244 VAL A C 1
ATOM 1916 O O . VAL A 1 244 ? -1.557 -10.840 -10.847 1.00 97.88 244 VAL A O 1
ATOM 1919 N N . ALA A 1 245 ? -0.151 -11.333 -12.525 1.00 97.38 245 ALA A N 1
ATOM 1920 C CA . ALA A 1 245 ? -0.261 -12.778 -12.375 1.00 97.38 245 ALA A CA 1
ATOM 1921 C C . ALA A 1 245 ? 0.424 -13.240 -11.077 1.00 97.38 245 ALA A C 1
ATOM 1923 O O . ALA A 1 245 ? -0.233 -13.724 -10.148 1.00 97.38 245 ALA A O 1
ATOM 1924 N N . LYS A 1 246 ? 1.742 -13.024 -10.966 1.00 98.00 246 LYS A N 1
ATOM 1925 C CA . LYS A 1 246 ? 2.547 -13.443 -9.805 1.0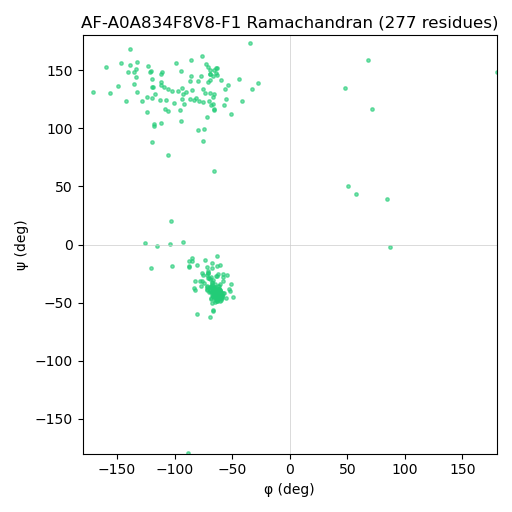0 98.00 246 LYS A CA 1
ATOM 1926 C C . LYS A 1 246 ? 3.688 -12.476 -9.500 1.00 98.00 246 LYS A C 1
ATOM 1928 O O . LYS A 1 246 ? 4.178 -11.778 -10.381 1.00 98.00 246 LYS A O 1
ATOM 1933 N N . VAL A 1 247 ? 4.140 -12.491 -8.245 1.00 98.56 247 VAL A N 1
ATOM 1934 C CA . VAL A 1 247 ? 5.280 -11.698 -7.766 1.00 98.56 247 VAL A CA 1
ATOM 1935 C C . VAL A 1 247 ? 6.323 -12.618 -7.141 1.00 98.56 247 VAL A C 1
ATOM 1937 O O . VAL A 1 247 ? 6.036 -13.372 -6.204 1.00 98.56 247 VAL A O 1
ATOM 1940 N N . ASN A 1 248 ? 7.556 -12.499 -7.614 1.00 98.44 248 ASN A N 1
ATOM 1941 C CA . ASN A 1 248 ? 8.730 -13.144 -7.045 1.00 98.44 248 ASN A CA 1
ATOM 1942 C C . ASN A 1 248 ? 9.629 -12.065 -6.438 1.00 98.44 248 ASN A C 1
ATOM 1944 O O . ASN A 1 248 ? 9.774 -10.992 -7.002 1.00 98.44 248 ASN A O 1
ATOM 1948 N N . THR A 1 249 ? 10.231 -12.327 -5.282 1.00 98.56 249 THR A N 1
ATOM 1949 C CA . THR A 1 249 ? 11.052 -11.338 -4.568 1.00 98.56 249 THR A CA 1
ATOM 1950 C C . THR A 1 249 ? 12.356 -11.967 -4.120 1.00 98.56 249 THR A C 1
ATOM 1952 O O . THR A 1 249 ? 12.342 -13.116 -3.681 1.00 98.56 249 THR A O 1
ATOM 1955 N N . LEU A 1 250 ? 13.439 -11.198 -4.148 1.00 98.19 250 LEU A N 1
ATOM 1956 C CA . LEU A 1 250 ? 14.721 -11.539 -3.536 1.00 98.19 250 LEU A CA 1
ATOM 1957 C C . LEU A 1 250 ? 15.315 -10.306 -2.852 1.00 98.19 250 LEU A C 1
ATOM 1959 O O . LEU A 1 250 ? 14.992 -9.177 -3.217 1.00 98.19 250 LEU A O 1
ATOM 1963 N N . ILE A 1 251 ? 16.157 -10.517 -1.847 1.00 98.31 251 ILE A N 1
ATOM 1964 C CA . ILE A 1 251 ? 16.928 -9.443 -1.214 1.00 98.31 251 ILE A CA 1
ATOM 1965 C C . ILE A 1 251 ? 18.281 -9.396 -1.921 1.00 98.31 251 ILE A C 1
ATOM 1967 O O . ILE A 1 251 ? 18.937 -10.427 -2.058 1.00 98.31 251 ILE A O 1
ATOM 1971 N N . ARG A 1 252 ? 18.659 -8.224 -2.434 1.00 97.38 252 ARG A N 1
ATOM 1972 C CA . ARG A 1 252 ? 19.976 -7.992 -3.034 1.00 97.38 252 ARG A CA 1
ATOM 1973 C C . ARG A 1 252 ? 21.048 -7.929 -1.940 1.00 97.38 252 ARG A C 1
ATOM 1975 O O . ARG A 1 252 ? 20.715 -7.547 -0.819 1.00 97.38 252 ARG A O 1
ATOM 1982 N N . PRO A 1 253 ? 22.323 -8.224 -2.248 1.00 97.81 253 PRO A N 1
ATOM 1983 C CA . PRO A 1 253 ? 23.418 -8.002 -1.299 1.00 97.81 253 PRO A CA 1
ATOM 1984 C C . PRO A 1 253 ? 23.515 -6.533 -0.845 1.00 97.81 253 PRO A C 1
ATOM 1986 O O . PRO A 1 253 ? 23.913 -6.278 0.283 1.00 97.81 253 PRO A O 1
ATOM 1989 N N . ASP A 1 254 ? 23.034 -5.592 -1.667 1.00 94.75 254 ASP A N 1
ATOM 1990 C CA . ASP A 1 254 ? 22.913 -4.156 -1.358 1.00 94.75 254 ASP A CA 1
ATOM 1991 C C . ASP A 1 254 ? 21.939 -3.849 -0.198 1.00 94.75 254 ASP A C 1
ATOM 1993 O O . ASP A 1 254 ? 21.820 -2.709 0.243 1.00 94.75 254 ASP A O 1
ATOM 1997 N N . GLY A 1 255 ? 21.176 -4.844 0.266 1.00 95.94 255 GLY A N 1
ATOM 1998 C CA . GLY A 1 255 ? 20.174 -4.699 1.324 1.00 95.94 255 GLY A CA 1
ATOM 1999 C C . GLY A 1 255 ? 18.791 -4.269 0.833 1.00 95.94 255 GLY A C 1
ATOM 2000 O O . GLY A 1 255 ? 17.855 -4.195 1.626 1.00 95.94 255 GLY A O 1
ATOM 2001 N N . GLU A 1 256 ? 18.612 -4.031 -0.467 1.00 97.62 256 GLU A N 1
ATOM 2002 C CA . GLU A 1 256 ? 17.316 -3.676 -1.051 1.00 97.62 256 GLU A CA 1
ATOM 2003 C C . GLU A 1 256 ? 16.558 -4.889 -1.595 1.00 97.62 256 GLU A C 1
ATOM 2005 O O . GLU A 1 256 ? 17.145 -5.850 -2.100 1.00 97.62 256 GLU A O 1
ATOM 2010 N N . LYS A 1 257 ? 15.222 -4.846 -1.556 1.00 98.56 257 LYS A N 1
ATOM 2011 C CA . LYS A 1 257 ? 14.396 -5.927 -2.100 1.00 98.56 257 LYS A CA 1
ATOM 2012 C C . LYS A 1 257 ? 14.144 -5.701 -3.589 1.00 98.56 257 LYS A C 1
ATOM 2014 O O . LYS A 1 257 ? 13.612 -4.670 -3.981 1.00 98.56 257 LYS A O 1
ATOM 2019 N N . LYS A 1 258 ? 14.478 -6.692 -4.413 1.00 98.44 258 LYS A N 1
ATOM 2020 C CA . LYS A 1 258 ? 14.136 -6.749 -5.839 1.00 98.44 258 LYS A CA 1
ATOM 2021 C C . LYS A 1 258 ? 12.878 -7.596 -6.019 1.00 98.44 258 LYS A C 1
ATOM 2023 O O . LYS A 1 258 ? 12.800 -8.705 -5.483 1.00 98.44 258 LYS A O 1
ATOM 2028 N N . ALA A 1 259 ? 11.908 -7.097 -6.775 1.00 98.69 259 ALA A N 1
ATOM 2029 C CA . ALA A 1 259 ? 10.680 -7.805 -7.109 1.00 98.69 259 ALA A CA 1
ATOM 2030 C C . ALA A 1 259 ? 10.551 -7.990 -8.623 1.00 98.69 259 ALA A C 1
ATOM 2032 O O . ALA A 1 259 ? 10.596 -7.022 -9.370 1.00 98.69 259 ALA A O 1
ATOM 2033 N N . TYR A 1 260 ? 10.349 -9.232 -9.051 1.00 98.50 260 TYR A N 1
ATOM 2034 C CA . TYR A 1 260 ? 9.941 -9.594 -10.404 1.00 98.50 260 TYR A CA 1
ATOM 2035 C C . TYR A 1 260 ? 8.424 -9.743 -10.413 1.00 98.50 260 TYR A C 1
ATOM 2037 O O . TYR A 1 260 ? 7.871 -10.616 -9.733 1.00 98.50 260 TYR A O 1
ATOM 2045 N N . VAL A 1 261 ? 7.755 -8.883 -11.164 1.00 98.38 261 VAL A N 1
ATOM 2046 C CA . VAL A 1 261 ? 6.301 -8.776 -11.221 1.00 98.38 261 VAL A CA 1
ATOM 2047 C C . VAL A 1 261 ? 5.855 -9.227 -12.602 1.00 98.38 261 VAL A C 1
ATOM 2049 O O . VAL A 1 261 ? 6.039 -8.514 -13.580 1.00 98.38 261 VAL A O 1
ATOM 2052 N N . ARG A 1 262 ? 5.297 -10.438 -12.687 1.00 98.19 262 ARG A N 1
ATOM 2053 C CA . ARG A 1 262 ? 4.746 -10.965 -13.939 1.00 98.19 262 ARG A CA 1
ATOM 2054 C C . ARG A 1 262 ? 3.334 -10.446 -14.125 1.00 98.19 262 ARG A C 1
ATOM 2056 O O . ARG A 1 262 ? 2.498 -10.670 -13.242 1.00 98.19 262 ARG A O 1
ATOM 2063 N N . LEU A 1 263 ? 3.084 -9.798 -15.253 1.00 98.00 263 LEU A N 1
ATOM 2064 C CA . LEU A 1 263 ? 1.772 -9.259 -15.583 1.00 98.00 263 LEU A CA 1
ATOM 2065 C C . LEU A 1 263 ? 0.815 -10.374 -16.025 1.00 98.00 263 LEU A C 1
ATOM 2067 O O . LEU A 1 263 ? 1.227 -11.511 -16.292 1.00 98.00 263 LEU A O 1
ATOM 2071 N N . ALA A 1 264 ? -0.479 -10.074 -15.995 1.00 97.62 264 ALA A N 1
ATOM 2072 C CA . ALA A 1 264 ? -1.491 -10.880 -16.662 1.00 97.62 264 ALA A CA 1
ATOM 2073 C C . ALA A 1 264 ? -1.250 -10.857 -18.186 1.00 97.62 264 ALA A C 1
ATOM 2075 O O . ALA A 1 264 ? -0.694 -9.884 -18.689 1.00 97.62 264 ALA A O 1
ATOM 2076 N N . PRO A 1 265 ? -1.642 -11.911 -18.922 1.00 96.38 265 PRO A N 1
ATOM 2077 C CA . PRO A 1 265 ? -1.427 -11.979 -20.370 1.00 96.38 265 PRO A CA 1
ATOM 2078 C C . PRO A 1 265 ? -2.170 -10.884 -21.149 1.00 96.38 265 PRO A C 1
ATOM 2080 O O . PRO A 1 265 ? -1.789 -10.597 -22.275 1.00 96.38 265 PRO A O 1
ATOM 2083 N N . ASP A 1 266 ? -3.185 -10.265 -20.543 1.00 95.62 266 ASP A N 1
ATOM 2084 C CA . ASP A 1 266 ? -3.985 -9.192 -21.145 1.00 95.62 266 ASP A CA 1
ATOM 2085 C C . ASP A 1 266 ? -3.237 -7.848 -21.222 1.00 95.62 266 ASP A C 1
ATOM 2087 O O . ASP A 1 266 ? -3.681 -6.929 -21.904 1.00 95.62 266 ASP A O 1
ATOM 2091 N N . TYR A 1 267 ? -2.111 -7.722 -20.512 1.00 96.31 267 TYR A N 1
ATOM 2092 C CA . TYR A 1 267 ? -1.283 -6.519 -20.476 1.00 96.31 267 TYR A CA 1
ATOM 2093 C C . TYR A 1 267 ? 0.112 -6.821 -21.013 1.00 96.31 267 TYR A C 1
ATOM 2095 O O . TYR A 1 267 ? 0.726 -7.807 -20.601 1.00 96.31 267 TYR A O 1
ATOM 2103 N N . ASP A 1 268 ? 0.641 -5.938 -21.858 1.00 95.94 268 ASP A N 1
ATOM 2104 C CA . ASP A 1 268 ? 2.030 -5.997 -22.311 1.00 95.94 268 ASP A CA 1
ATOM 2105 C C . ASP A 1 268 ? 2.945 -5.144 -21.412 1.00 95.94 268 ASP A C 1
ATOM 2107 O O . ASP A 1 268 ? 2.671 -3.971 -21.133 1.00 95.94 268 ASP A O 1
ATOM 2111 N N . ALA A 1 269 ? 4.042 -5.735 -20.934 1.00 96.38 269 ALA A N 1
ATOM 2112 C CA . ALA A 1 269 ? 5.021 -5.055 -20.094 1.00 96.38 269 ALA A CA 1
ATOM 2113 C C . ALA A 1 269 ? 5.795 -3.974 -20.854 1.00 96.38 269 ALA A C 1
ATOM 2115 O O . ALA A 1 269 ? 6.207 -3.003 -20.216 1.00 96.38 269 ALA A O 1
ATOM 2116 N N . LEU A 1 270 ? 5.975 -4.108 -22.173 1.00 96.19 270 LEU A N 1
ATOM 2117 C CA . LEU A 1 270 ? 6.650 -3.093 -22.989 1.00 96.19 270 LEU A CA 1
ATOM 2118 C C . LEU A 1 270 ? 5.848 -1.786 -23.018 1.00 96.19 270 LEU A C 1
ATOM 2120 O O . LEU A 1 270 ? 6.369 -0.726 -22.668 1.00 96.19 270 LEU A O 1
ATOM 2124 N N . ASP A 1 271 ? 4.551 -1.872 -23.310 1.00 95.12 271 ASP A N 1
ATOM 2125 C CA . ASP A 1 271 ? 3.648 -0.716 -23.324 1.00 95.12 271 ASP A CA 1
ATOM 2126 C C . ASP A 1 271 ? 3.559 -0.029 -21.963 1.00 95.12 271 ASP A C 1
ATOM 2128 O O . ASP A 1 271 ? 3.514 1.200 -21.856 1.00 95.12 271 ASP A O 1
ATOM 2132 N N . VAL A 1 272 ? 3.536 -0.822 -20.893 1.00 95.38 272 VAL A N 1
ATOM 2133 C CA . VAL A 1 272 ? 3.557 -0.284 -19.536 1.00 95.38 272 VAL A CA 1
ATOM 2134 C C . VAL A 1 272 ? 4.879 0.424 -19.253 1.00 95.38 272 VAL A C 1
ATOM 2136 O O . VAL A 1 272 ? 4.867 1.512 -18.682 1.00 95.38 272 VAL A O 1
ATOM 2139 N N . ALA A 1 273 ? 6.015 -0.163 -19.620 1.00 96.06 273 ALA A N 1
ATOM 2140 C CA . ALA A 1 273 ? 7.321 0.437 -19.369 1.00 96.06 273 ALA A CA 1
ATOM 2141 C C . ALA A 1 273 ? 7.481 1.785 -20.096 1.00 96.06 273 ALA A C 1
ATOM 2143 O O . ALA A 1 273 ? 8.010 2.726 -19.499 1.00 96.06 273 ALA A O 1
ATOM 2144 N N . ASN A 1 274 ? 6.916 1.916 -21.301 1.00 95.56 274 ASN A N 1
ATOM 2145 C CA . ASN A 1 274 ? 6.817 3.186 -22.028 1.00 95.56 274 ASN A CA 1
ATOM 2146 C C . ASN A 1 274 ? 5.971 4.217 -21.261 1.00 95.56 274 ASN A C 1
ATOM 2148 O O . ASN A 1 274 ? 6.371 5.370 -21.118 1.00 95.56 274 ASN A O 1
ATOM 2152 N N . LYS A 1 275 ? 4.826 3.805 -20.696 1.00 94.56 275 LYS A N 1
ATOM 2153 C CA . LYS A 1 275 ? 3.980 4.686 -19.862 1.00 94.56 275 LYS A CA 1
ATOM 2154 C C . LYS A 1 275 ? 4.671 5.132 -18.575 1.00 94.56 275 LYS A C 1
ATOM 2156 O O . LYS A 1 275 ? 4.418 6.236 -18.103 1.00 94.56 275 LYS A O 1
ATOM 2161 N N . ILE A 1 276 ? 5.508 4.273 -17.991 1.00 94.38 276 ILE A N 1
ATOM 2162 C CA . ILE A 1 276 ? 6.296 4.611 -16.799 1.00 94.38 276 ILE A CA 1
ATOM 2163 C C . ILE A 1 276 ? 7.493 5.509 -17.168 1.00 94.38 276 ILE A C 1
ATOM 2165 O O . ILE A 1 276 ? 7.957 6.264 -16.317 1.00 94.38 276 ILE A O 1
ATOM 2169 N N . GLY A 1 277 ? 7.965 5.463 -18.419 1.00 93.56 277 GLY A N 1
ATOM 2170 C CA . GLY A 1 277 ? 9.096 6.253 -18.914 1.00 93.56 277 GLY A CA 1
ATOM 2171 C C . GLY A 1 277 ? 10.456 5.611 -18.632 1.00 93.56 277 GLY A C 1
ATOM 2172 O O . GLY A 1 277 ? 11.389 6.297 -18.222 1.00 93.56 277 GLY A O 1
ATOM 2173 N N . ILE A 1 278 ? 10.551 4.284 -18.765 1.00 92.38 278 ILE A N 1
ATOM 2174 C CA . ILE A 1 278 ? 11.786 3.511 -18.516 1.00 92.38 278 ILE A CA 1
ATOM 2175 C C . ILE A 1 278 ? 12.501 3.116 -19.822 1.00 92.38 278 ILE A C 1
ATOM 2177 O O . ILE A 1 278 ? 13.678 2.754 -19.794 1.00 92.38 278 ILE A O 1
ATOM 2181 N N . ILE A 1 279 ? 11.773 3.157 -20.936 1.00 85.12 279 ILE A N 1
ATOM 2182 C CA . ILE A 1 279 ? 12.210 2.819 -22.294 1.00 85.12 279 ILE A CA 1
ATOM 2183 C C . ILE A 1 279 ? 12.135 4.088 -23.140 1.00 85.12 279 ILE A C 1
ATOM 2185 O O . ILE A 1 279 ? 11.201 4.888 -22.890 1.00 85.12 279 ILE A O 1
#

Mean predicted aligned error: 20.55 Å

InterPro domains:
  IPR001014 Large ribosomal subunit protein uL23, conserved site [PS00050] (257-272)
  IPR005633 Large ribosomal subunit protein uL23, N-terminal [PF03939] (140-190)
  IPR012677 Nucleotide-binding alpha-beta plait domain superfamily [G3DSA:3.30.70.330] (160-279)
  IPR012678 Ribosomal protein uL23/eL15/eS24 core domain superfamily [SSF54189] (196-272)
  IPR013025 Large ribosomal subunit protein uL23-like [MF_01369_A] (199-279)
  IPR013025 Large ribosomal subunit protein uL23-like [PF00276] (199-258)
  IPR013025 Large ribosomal subunit protein uL23-like [PTHR11620] (133-279)
  IPR019985 Large ribosomal subunit protein uL23 [TIGR03636] (203-279)
  IPR042091 Ska2, N-terminal [PF16740] (3-109)

Secondary structure (DSSP, 8-state):
-HHHHHHHHHHHHHHHHHHHHHHHHHTTT------S-HHHHHHHHHHHHHHHHHHHHHHHHHHHHHHHHHHHHHHHHHHHHHHHHHHHHHTT-------HHHHHHHHHHHSPPP---------------PPPP--HHHHHHHHHHHHHHHHHH-TTTT--------SS--------PPP--SS-SSSSPPPPS--HHHHEEEE---HHHHHHHHHH-EEEEEE-TT--HHHHHHHHHHHH---EEEEEEEE-TTSPEEEEEEEPTTS-HHHHHHHHT--

pLDDT: mean 80.46, std 20.61, range [24.27, 98.69]

Organism: Oryzias melastigma (NCBI:txid30732)

Nearest PDB structures (foldseek):
  7oyb-assembly1_X1  TM=9.924E-01  e=1.534E-20  Danio rerio
  8ipx-assembly1_g  TM=8.141E-01  e=3.346E-23  Homo sapiens
  8b2l-assembly1_k3  TM=9.949E-01  e=2.014E-18  Nicotiana tabacum
  8c3a-assembly1_8  TM=9.730E-01  e=5.895E-17  Candida albicans
  8pv5-assembly1_LX  TM=9.678E-01  e=3.154E-17  Thermochaetoides thermophila DSM 1495

Solvent-accessible surface area (backbone atoms only — not comparable to full-atom values): 17499 Å² total; per-residue (Å²): 114,70,70,64,58,56,49,55,54,52,53,52,52,50,52,56,52,49,52,54,50,55,50,59,56,48,71,76,76,61,87,85,79,96,66,80,65,66,68,58,55,55,52,50,51,53,53,50,52,54,53,51,54,52,52,54,51,52,53,52,51,53,54,50,54,51,49,54,52,50,51,51,52,52,53,54,52,52,54,51,51,51,52,52,53,52,53,49,71,75,42,100,60,96,71,81,79,81,51,72,69,57,54,52,51,58,55,50,74,74,49,91,77,83,84,86,88,86,88,87,80,90,87,89,84,85,85,90,81,86,86,84,91,74,67,67,71,61,52,52,54,52,50,51,53,50,49,55,51,48,62,74,53,41,99,61,67,80,68,82,73,89,84,72,94,59,94,73,88,73,85,75,92,69,94,77,82,79,91,78,73,96,63,76,96,54,97,64,85,83,78,84,81,78,44,54,66,59,34,52,67,47,74,48,85,47,71,78,34,53,52,32,23,73,78,62,33,18,49,37,31,34,31,40,73,84,58,48,60,68,55,50,49,51,26,50,28,70,75,71,74,45,63,64,65,51,66,48,75,49,74,43,95,89,68,46,20,39,34,45,37,27,43,30,91,92,52,62,36,60,65,48,36,48,74,74,63,80,105

Foldseek 3Di:
DVVVLVVVLVVLVVVLVVLVVVVVVVVVDDDDDDDPDSVVVSVVSVVVSVVSVVVVVVVVVVVVVVVVVLVVVVVVVVVVVVVVVVVPVVDPDDDDDDDPVRVVVVVVSVDDDDDDDDDDDDDDDDDDDDDDDDDPVVVVVVVVVVVVVDVVCDPCVPVDDDDDPDPDDDDDDDDDDDDDDPDDPDPDDDDDPCDLCQFFPAWDLDPVQVVCLPPQVKTKTWGAPPDDFVSPQVSCCVVQVFHFPGKDWDQDPVRIIMIITHGDPVDRSVVSCVVVPSD